Protein AF-A0A7R9QJL8-F1 (afdb_monomer)

Sequence (255 aa):
MELFARIECLQTAKQHCNDFLNLNLNDYRNGCLIMERDSVMRQIRALNIQIDITIRFNQKRIKGFLPNDVISDTAKAHNTPPTILDHNKARVTELTALTIISYGSQIAEGFSISQMMIKDHNLDAAQVYRLAGRSLARLPGINVLESVSQLIECIRVSKTGDTTVCDDVIGACVRNSYDSLLMDNLIKMLSNDVNKIDAYIRNDKLKSAYLLASKENRVTDVLRVLEAAKRLNNKQMTKICELWLKKKKQLPTDN

pLDDT: mean 83.89, std 14.77, range [35.38, 96.88]

Foldseek 3Di:
DVLVVVLVVLVVLLVVLVVLVVDPCVVDDPDDDDDDNVVSVLSNVQSVLQNLLSVQCVVVVVPPLDDPVLDDPVCVPPPDQQGLPDPDLSSLLSSLLCLQPRRDPASLVSLVSSVVSCVSVVHDPLSSLLSNLLRLQVDPPDPSLVRLVRSLVSLCPDPNNDLVSNLSSLLSSLVNHPDPVVNVSSLVPRDDLVSSLVSCLVVVVLVSSCVSCVVVVPLVSLVVSLVSCVVVVVPVSVVVSVVSNVVVVVDPPDD

Organism: NCBI:txid1979941

InterPro domains:
  IPR028730 Zinc finger FYVE domain-containing protein 26 [PTHR46591] (2-250)
  IPR057946 ZFYVE26-like, TPR repeats [PF25569] (124-246)

Nearest PDB structures (foldseek):
  8dit-assembly1_B  TM=5.846E-01  e=5.549E-01  Thermochaetoides thermophila
  7tdz-assembly1_I  TM=1.979E-01  e=3.585E-01  Xenopus laevis
  7tdz-assembly1_i  TM=1.979E-01  e=4.087E-01  Xenopus laevis
  6rdk-assembly1_2  TM=2.403E-01  e=4.323E+00  Polytomella sp. Pringsheim 198.80

Solvent-accessible surface area (backbone atoms only — not comparable to full-atom values): 14346 Å² total; per-residue (Å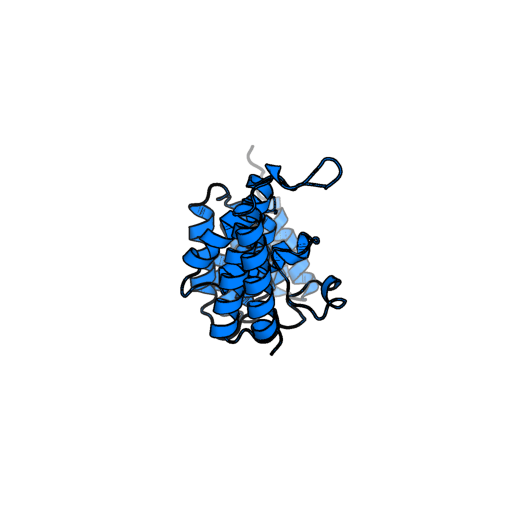²): 112,71,68,60,59,47,45,56,52,46,52,50,54,42,47,55,48,52,53,58,70,70,52,68,68,86,79,60,66,94,84,70,91,76,78,56,69,69,58,48,52,52,51,44,50,53,42,53,52,46,45,51,52,51,51,35,36,55,75,70,59,63,72,61,92,55,64,84,79,78,50,60,85,81,47,82,80,50,100,63,79,65,38,85,85,46,89,48,64,68,43,30,39,52,42,37,18,46,32,24,70,53,50,39,100,47,44,66,59,8,40,56,56,27,54,50,50,31,62,78,66,70,50,62,59,61,61,24,46,26,50,28,26,34,47,49,40,67,47,83,97,59,65,45,70,60,52,50,51,50,45,44,52,53,38,56,76,36,100,77,41,45,70,65,51,44,34,46,16,44,52,31,20,42,78,45,42,85,53,69,67,61,32,54,56,43,47,67,68,40,80,52,66,66,60,34,34,55,52,24,50,76,67,71,37,47,68,63,22,40,54,52,23,60,72,72,65,36,64,72,53,35,50,54,44,29,54,54,20,56,74,70,67,35,62,67,55,30,53,53,40,52,52,53,52,53,55,55,74,71,46,81,83,80,130

Mean predicted aligned error: 8.68 Å

Secondary structure (DSSP, 8-state):
-HHHHHHHHHHHHHHHHHHHHHS-GGGS-TT--PPPHHHHHHHHHHHHHHHHHHHHHHHTT--SSS-TTTS-GGGTT--S---TT-S-HHHHHHHHHHHHHHSSSSHHHHHHHHHHHHHHHT--HHHHHHHHHHHHTT-TTS-HHHHHHHHHHHHHHSTT--HHHHHHHHHHHHHT---HHHHHHHHHH-S-HHHHHHHHHHTT-HHHHHHHHHHTT-HHHHHHHHHHHHHTT-HHHHHHHHHHHHHHHHS----

Structure (mmCIF, N/CA/C/O backbone):
data_AF-A0A7R9QJL8-F1
#
_entry.id   AF-A0A7R9QJL8-F1
#
loop_
_atom_site.group_PDB
_atom_site.id
_atom_site.type_symbol
_atom_site.label_atom_id
_atom_site.label_alt_id
_atom_site.label_comp_id
_atom_site.label_asym_id
_atom_site.label_entity_id
_atom_site.label_seq_id
_atom_site.pdbx_PDB_ins_code
_atom_site.Cartn_x
_atom_site.Cartn_y
_atom_site.Cartn_z
_atom_site.occupancy
_atom_site.B_iso_or_equiv
_atom_site.auth_seq_id
_atom_site.auth_comp_id
_atom_site.auth_asym_id
_atom_site.auth_atom_id
_atom_site.pdbx_PDB_model_num
ATOM 1 N N . MET A 1 1 ? 25.200 -9.078 -8.019 1.00 46.59 1 MET A N 1
ATOM 2 C CA . MET A 1 1 ? 25.775 -9.647 -9.256 1.00 46.59 1 MET A CA 1
ATOM 3 C C . MET A 1 1 ? 24.732 -9.665 -10.369 1.00 46.59 1 MET A C 1
ATOM 5 O O . MET A 1 1 ? 24.983 -9.085 -11.412 1.00 46.59 1 MET A O 1
ATOM 9 N N . GLU A 1 2 ? 23.530 -10.191 -10.110 1.00 60.97 2 GLU A N 1
ATOM 10 C CA . GLU A 1 2 ? 22.441 -10.318 -11.097 1.00 60.97 2 GLU A CA 1
ATOM 11 C C . GLU A 1 2 ? 21.961 -8.991 -11.731 1.00 60.97 2 GLU A C 1
ATOM 13 O O . GLU A 1 2 ? 21.785 -8.921 -12.942 1.00 60.97 2 GLU A O 1
ATOM 18 N N . LEU A 1 3 ? 21.832 -7.900 -10.957 1.00 60.41 3 LEU A N 1
ATOM 19 C CA . LEU A 1 3 ? 21.409 -6.593 -11.498 1.00 60.41 3 LEU A CA 1
ATOM 20 C C . LEU A 1 3 ? 22.455 -5.934 -12.413 1.00 60.41 3 LEU A C 1
ATOM 22 O O . LEU A 1 3 ? 22.077 -5.238 -13.347 1.00 60.41 3 LEU A O 1
ATOM 26 N N . PHE A 1 4 ? 23.753 -6.156 -12.175 1.00 60.09 4 PHE A N 1
ATOM 27 C CA . PHE A 1 4 ? 24.819 -5.600 -13.019 1.00 60.09 4 PHE A CA 1
ATOM 28 C C . PHE A 1 4 ? 24.893 -6.313 -14.371 1.00 60.09 4 PHE A C 1
ATOM 30 O O . PHE A 1 4 ? 24.877 -5.643 -15.398 1.00 60.09 4 PHE A O 1
ATOM 37 N N . ALA A 1 5 ? 24.866 -7.651 -14.374 1.00 68.00 5 ALA A N 1
ATOM 38 C CA . ALA A 1 5 ? 24.775 -8.434 -15.610 1.00 68.00 5 ALA A CA 1
ATOM 39 C C . ALA A 1 5 ? 23.516 -8.063 -16.416 1.00 68.00 5 ALA A C 1
ATOM 41 O O . ALA A 1 5 ? 23.548 -7.946 -17.638 1.00 68.00 5 ALA A O 1
ATOM 42 N N . ARG A 1 6 ? 22.409 -7.773 -15.720 1.00 75.25 6 ARG A N 1
ATOM 43 C CA . ARG A 1 6 ? 21.175 -7.296 -16.347 1.00 75.25 6 ARG A CA 1
ATOM 44 C C . ARG A 1 6 ? 21.335 -5.948 -17.059 1.00 75.25 6 ARG A C 1
ATOM 46 O O . ARG A 1 6 ? 20.737 -5.772 -18.116 1.00 75.25 6 ARG A O 1
ATOM 53 N N . ILE A 1 7 ? 22.103 -5.005 -16.507 1.00 79.62 7 ILE A N 1
ATOM 54 C CA . ILE A 1 7 ? 22.322 -3.688 -17.135 1.00 79.62 7 ILE A CA 1
ATOM 55 C C . ILE A 1 7 ? 23.021 -3.850 -18.490 1.00 79.62 7 ILE A C 1
ATOM 57 O O . ILE A 1 7 ? 22.575 -3.253 -19.466 1.00 79.62 7 ILE A O 1
ATOM 61 N N . GLU A 1 8 ? 24.052 -4.691 -18.568 1.00 82.12 8 GLU A N 1
ATOM 62 C CA . GLU A 1 8 ? 24.800 -4.943 -19.807 1.00 82.12 8 GLU A CA 1
ATOM 63 C C . GLU A 1 8 ? 23.914 -5.574 -20.895 1.00 82.12 8 GLU A C 1
ATOM 65 O O . GLU A 1 8 ? 23.895 -5.112 -22.040 1.00 82.12 8 GLU A O 1
ATOM 70 N N . CYS A 1 9 ? 23.085 -6.559 -20.529 1.00 84.25 9 CYS A N 1
ATOM 71 C CA . CYS A 1 9 ? 22.111 -7.142 -21.453 1.00 84.25 9 CYS A CA 1
ATOM 72 C C . CYS A 1 9 ? 21.096 -6.103 -21.959 1.00 84.25 9 CYS A C 1
ATOM 74 O O . CYS A 1 9 ? 20.776 -6.081 -23.147 1.00 84.25 9 CYS A O 1
ATOM 76 N N . LEU A 1 10 ? 20.596 -5.221 -21.084 1.00 85.56 10 LEU A N 1
ATOM 77 C CA . LEU A 1 10 ? 19.644 -4.173 -21.468 1.00 85.56 10 LEU A CA 1
ATOM 78 C C . LEU A 1 10 ? 20.280 -3.122 -22.391 1.00 85.56 10 LEU A C 1
ATOM 80 O O . LEU A 1 10 ? 19.629 -2.654 -23.325 1.00 85.56 10 LEU A O 1
ATOM 84 N N . GLN A 1 11 ? 21.544 -2.763 -22.154 1.00 87.00 11 GLN A N 1
ATOM 85 C CA . GLN A 1 11 ? 22.302 -1.855 -23.018 1.00 87.00 11 GLN A CA 1
ATOM 86 C C . GLN A 1 11 ? 22.541 -2.467 -24.401 1.00 87.00 11 GLN A C 1
ATOM 88 O O . GLN A 1 11 ? 22.324 -1.798 -25.410 1.00 87.00 11 GLN A O 1
ATOM 93 N N . THR A 1 12 ? 22.893 -3.751 -24.449 1.00 87.56 12 THR A N 1
ATOM 94 C CA . THR A 1 12 ? 23.070 -4.501 -25.701 1.00 87.56 12 THR A CA 1
ATOM 95 C C . THR A 1 12 ? 21.758 -4.581 -26.487 1.00 87.56 12 THR A C 1
ATOM 97 O O . THR A 1 12 ? 21.713 -4.242 -27.667 1.00 87.56 12 THR A O 1
ATOM 100 N N . ALA A 1 13 ? 20.649 -4.920 -25.820 1.00 87.19 13 ALA A N 1
ATOM 101 C CA . ALA A 1 13 ? 19.322 -4.942 -26.439 1.00 87.19 13 ALA A CA 1
ATOM 102 C C . ALA A 1 13 ? 18.910 -3.565 -26.989 1.00 87.19 13 ALA A C 1
ATOM 104 O O . ALA A 1 13 ? 18.358 -3.468 -28.087 1.00 87.19 13 ALA A O 1
ATOM 105 N N . LYS A 1 14 ? 19.217 -2.485 -26.257 1.00 88.88 14 LYS A N 1
ATOM 106 C CA . LYS A 1 14 ? 18.988 -1.110 -26.719 1.00 88.88 14 LYS A CA 1
ATOM 107 C C . LYS A 1 14 ? 19.809 -0.802 -27.970 1.00 88.88 14 LYS A C 1
ATOM 109 O O . LYS A 1 14 ? 19.274 -0.188 -28.891 1.00 88.88 14 LYS A O 1
ATOM 114 N N . GLN A 1 15 ? 21.072 -1.226 -28.012 1.00 88.50 15 GLN A N 1
ATOM 115 C CA . GLN A 1 15 ? 21.926 -1.026 -29.180 1.00 88.50 15 GLN A CA 1
ATOM 116 C C . GLN A 1 15 ? 21.341 -1.720 -30.412 1.00 88.50 15 GLN A C 1
ATOM 118 O O . GLN A 1 15 ? 21.149 -1.058 -31.424 1.00 88.50 15 GLN A O 1
ATOM 123 N N . HIS A 1 16 ? 20.915 -2.980 -30.295 1.00 88.06 16 HIS A N 1
ATOM 124 C CA . HIS A 1 16 ? 20.264 -3.693 -31.399 1.00 88.06 16 HIS A CA 1
ATOM 125 C C . HIS A 1 16 ? 18.998 -2.996 -31.916 1.00 88.06 16 HIS A C 1
ATOM 127 O O . HIS A 1 16 ? 18.755 -2.968 -33.122 1.00 88.06 16 HIS A O 1
ATOM 133 N N . CYS A 1 17 ? 18.198 -2.396 -31.029 1.00 86.38 17 CYS A N 1
ATOM 134 C CA . CYS A 1 17 ? 17.030 -1.618 -31.444 1.00 86.38 17 CYS A CA 1
ATOM 135 C C . CYS A 1 17 ? 17.426 -0.345 -32.212 1.00 86.38 17 CYS A C 1
ATOM 137 O O . CYS A 1 17 ? 16.786 -0.002 -33.204 1.00 86.38 17 CYS A O 1
ATOM 139 N N . ASN A 1 18 ? 18.479 0.353 -31.773 1.00 87.00 18 ASN A N 1
ATOM 140 C CA . ASN A 1 18 ? 19.004 1.521 -32.485 1.00 87.00 18 ASN A CA 1
ATOM 141 C C . ASN A 1 18 ? 19.590 1.132 -33.846 1.00 87.00 18 ASN A C 1
ATOM 143 O O . ASN A 1 18 ? 19.325 1.809 -34.836 1.00 87.00 18 ASN A O 1
ATOM 147 N N . ASP A 1 19 ? 20.337 0.030 -33.904 1.00 87.25 19 ASP A N 1
ATOM 148 C CA . ASP A 1 19 ? 20.898 -0.494 -35.147 1.00 87.25 19 ASP A CA 1
ATOM 149 C C . ASP A 1 19 ? 19.772 -0.802 -36.137 1.00 87.25 19 ASP A C 1
ATOM 151 O O . ASP A 1 19 ? 19.825 -0.341 -37.274 1.00 87.25 19 ASP A O 1
ATOM 155 N N . PHE A 1 20 ? 18.696 -1.462 -35.684 1.00 85.00 20 PHE A N 1
ATOM 156 C CA . PHE A 1 20 ? 17.504 -1.715 -36.500 1.00 85.00 20 PHE A CA 1
ATOM 157 C C . PHE A 1 20 ? 16.885 -0.428 -37.062 1.00 85.00 20 PHE A C 1
ATOM 159 O O . PHE A 1 20 ? 16.509 -0.379 -38.232 1.00 85.00 20 PHE A O 1
ATOM 166 N N . LEU A 1 21 ? 16.789 0.636 -36.259 1.00 84.19 21 LEU A N 1
ATOM 167 C CA . LEU A 1 21 ? 16.257 1.920 -36.724 1.00 84.19 21 LEU A CA 1
ATOM 168 C C . LEU A 1 21 ? 17.157 2.611 -37.749 1.00 84.19 21 LEU A C 1
ATOM 170 O O . LEU A 1 21 ? 16.641 3.394 -38.546 1.00 84.19 21 LEU A O 1
ATOM 174 N N . ASN A 1 22 ? 18.453 2.307 -37.757 1.00 83.38 22 ASN A N 1
ATOM 175 C CA . ASN A 1 22 ? 19.414 2.833 -38.722 1.00 83.38 22 ASN A CA 1
ATOM 176 C C . ASN A 1 22 ? 19.510 1.982 -39.999 1.00 83.38 22 ASN A C 1
ATOM 178 O O . ASN A 1 22 ? 20.130 2.417 -40.969 1.00 83.38 22 ASN A O 1
ATOM 182 N N . LEU A 1 23 ? 18.882 0.799 -40.038 1.00 82.12 23 LEU A N 1
ATOM 183 C CA . LEU A 1 23 ? 18.849 -0.036 -41.236 1.00 82.12 23 LEU A CA 1
ATOM 184 C C . LEU A 1 23 ? 18.015 0.609 -42.351 1.00 82.12 23 LEU A C 1
ATOM 186 O O . LEU A 1 23 ? 16.909 1.134 -42.145 1.00 82.12 23 LEU A O 1
ATOM 190 N N . ASN A 1 24 ? 18.532 0.492 -43.572 1.00 69.69 24 ASN A N 1
ATOM 191 C CA . ASN A 1 24 ? 17.780 0.761 -44.783 1.00 69.69 24 ASN A CA 1
ATOM 192 C C . ASN A 1 24 ? 16.896 -0.456 -45.094 1.00 69.69 24 ASN A C 1
ATOM 194 O O . ASN A 1 24 ? 17.343 -1.459 -45.643 1.00 69.69 24 ASN A O 1
ATOM 198 N N . LEU A 1 25 ? 15.620 -0.372 -44.717 1.00 68.38 25 LEU A N 1
ATOM 199 C CA . LEU A 1 25 ? 14.656 -1.471 -44.871 1.00 68.38 25 LEU A CA 1
ATOM 200 C C . LEU A 1 25 ? 14.431 -1.882 -46.338 1.00 68.38 25 LEU A C 1
ATOM 202 O O . LEU A 1 25 ? 13.948 -2.982 -46.583 1.00 68.38 25 LEU A O 1
ATOM 206 N N . ASN A 1 26 ? 14.821 -1.037 -47.301 1.00 66.00 26 ASN A N 1
ATOM 207 C CA . ASN A 1 26 ? 14.752 -1.337 -48.733 1.00 66.00 26 ASN A CA 1
ATOM 208 C C . ASN A 1 26 ? 15.724 -2.450 -49.167 1.00 66.00 26 ASN A C 1
ATOM 210 O O . ASN A 1 26 ? 15.507 -3.073 -50.204 1.00 66.00 26 ASN A O 1
ATOM 214 N N . ASP A 1 27 ? 16.765 -2.723 -48.373 1.00 65.50 27 ASP A N 1
ATOM 215 C CA . ASP A 1 27 ? 17.765 -3.756 -48.670 1.00 65.50 27 ASP A CA 1
ATOM 216 C C . ASP A 1 27 ? 17.282 -5.171 -48.281 1.00 65.50 27 ASP A C 1
ATOM 218 O O . ASP A 1 27 ? 17.870 -6.179 -48.682 1.00 65.50 27 ASP A O 1
ATOM 222 N N . TYR A 1 28 ? 16.171 -5.271 -47.541 1.00 64.69 28 TYR A N 1
ATOM 223 C CA . TYR A 1 28 ? 15.590 -6.531 -47.083 1.00 64.69 28 TYR A CA 1
ATOM 224 C C . TYR A 1 28 ? 14.436 -6.952 -48.003 1.00 64.69 28 TYR A C 1
ATOM 226 O O . TYR A 1 28 ? 13.338 -6.401 -47.968 1.00 64.69 28 TYR A O 1
ATOM 234 N N . ARG A 1 29 ? 14.704 -7.943 -48.864 1.00 55.97 29 ARG A N 1
ATOM 235 C CA . ARG A 1 29 ? 13.743 -8.497 -49.835 1.00 55.97 29 ARG A CA 1
ATOM 236 C C . ARG A 1 29 ? 12.527 -9.158 -49.164 1.00 55.97 29 ARG A C 1
ATOM 238 O O . ARG A 1 29 ? 12.613 -9.681 -48.056 1.00 55.97 29 ARG A O 1
ATOM 245 N N . ASN A 1 30 ? 11.417 -9.171 -49.910 1.00 56.75 30 ASN A N 1
ATOM 246 C CA . ASN A 1 30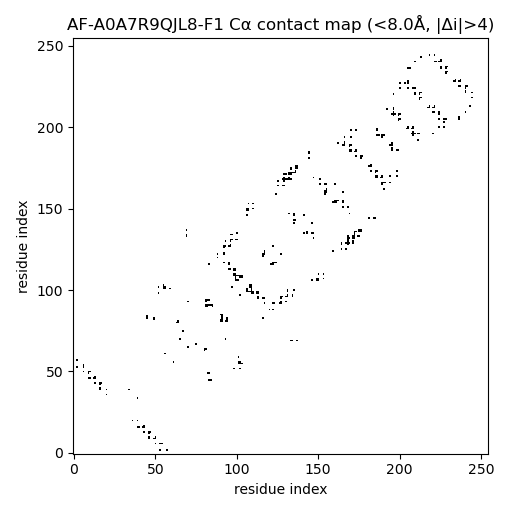 ? 10.127 -9.796 -49.592 1.00 56.75 30 ASN A CA 1
ATOM 247 C C . ASN A 1 30 ? 10.262 -11.129 -48.829 1.00 56.75 30 ASN A C 1
ATOM 249 O O . ASN A 1 30 ? 10.810 -12.091 -49.364 1.00 56.75 30 ASN A O 1
ATOM 253 N N . GLY A 1 31 ? 9.717 -11.186 -47.608 1.00 60.94 31 GLY A N 1
ATOM 254 C CA . GLY A 1 31 ? 9.631 -12.409 -46.796 1.00 60.94 31 GLY A CA 1
ATOM 255 C C . GLY A 1 31 ? 10.034 -12.251 -45.325 1.00 60.94 31 GLY A C 1
ATOM 256 O O . GLY A 1 31 ? 9.697 -13.111 -44.515 1.00 60.94 31 GLY A O 1
ATOM 257 N N . CYS A 1 32 ? 10.710 -11.162 -44.950 1.00 67.19 32 CYS A N 1
ATOM 258 C CA . CYS A 1 32 ? 11.067 -10.893 -43.554 1.00 67.19 32 CYS A CA 1
ATOM 259 C C . CYS A 1 32 ? 9.901 -10.263 -42.775 1.00 67.19 32 CYS A C 1
ATOM 261 O O . CYS A 1 32 ? 9.261 -9.325 -43.251 1.00 67.19 32 CYS A O 1
ATOM 263 N N . LEU A 1 33 ? 9.665 -10.729 -41.544 1.00 69.38 33 LEU A N 1
ATOM 264 C CA . LEU A 1 33 ? 8.797 -10.035 -40.591 1.00 69.38 33 LEU A CA 1
ATOM 265 C C . LEU A 1 33 ? 9.511 -8.761 -40.122 1.00 69.38 33 LEU A C 1
ATOM 267 O O . LEU A 1 33 ? 10.502 -8.831 -39.397 1.00 69.38 33 LEU A O 1
ATOM 271 N N . ILE A 1 34 ? 9.026 -7.600 -40.560 1.00 74.75 34 ILE A N 1
ATOM 272 C CA . ILE A 1 34 ? 9.572 -6.293 -40.184 1.00 74.75 34 ILE A CA 1
ATOM 273 C C . ILE A 1 34 ? 8.712 -5.715 -39.065 1.00 74.75 34 ILE A C 1
ATOM 275 O O . ILE A 1 34 ? 7.489 -5.630 -39.179 1.00 74.75 34 ILE A O 1
ATOM 279 N N . MET A 1 35 ? 9.358 -5.299 -37.980 1.00 77.81 35 MET A N 1
ATOM 280 C CA . MET A 1 35 ? 8.689 -4.570 -36.915 1.00 77.81 35 MET A CA 1
ATOM 281 C C . MET A 1 35 ? 8.534 -3.097 -37.301 1.00 77.81 35 MET A C 1
ATOM 283 O O . MET A 1 35 ? 9.463 -2.472 -37.809 1.00 77.81 35 MET A O 1
ATOM 287 N N . GLU A 1 36 ? 7.360 -2.530 -37.031 1.00 84.81 36 GLU A N 1
ATOM 288 C CA . GLU A 1 36 ? 7.107 -1.103 -37.217 1.00 84.81 36 GLU A CA 1
ATOM 289 C C . GLU A 1 36 ? 8.107 -0.267 -36.401 1.00 84.81 36 GLU A C 1
ATOM 291 O O . GLU A 1 36 ? 8.348 -0.552 -35.223 1.00 84.81 36 GLU A O 1
ATOM 296 N N . ARG A 1 37 ? 8.661 0.794 -37.005 1.00 83.25 37 ARG A N 1
ATOM 297 C CA . ARG A 1 37 ? 9.618 1.694 -36.336 1.00 83.25 37 ARG A CA 1
ATOM 298 C C . ARG A 1 37 ? 9.077 2.239 -35.010 1.00 83.25 37 ARG A C 1
ATOM 300 O O . ARG A 1 37 ? 9.810 2.259 -34.024 1.00 83.25 37 ARG A O 1
ATOM 307 N N . ASP A 1 38 ? 7.792 2.578 -34.942 1.00 84.12 38 ASP A N 1
ATOM 308 C CA . ASP A 1 38 ? 7.148 3.050 -33.711 1.00 84.12 38 ASP A CA 1
ATOM 309 C C . ASP A 1 38 ? 7.126 1.986 -32.608 1.00 84.12 38 ASP A C 1
ATOM 311 O O . ASP A 1 38 ? 7.292 2.294 -31.425 1.00 84.12 38 ASP A O 1
ATOM 315 N N . SER A 1 39 ? 6.977 0.713 -32.977 1.00 84.88 39 SER A N 1
ATOM 316 C CA . SER A 1 39 ? 7.065 -0.402 -32.033 1.00 84.88 39 SER A CA 1
ATOM 317 C C . SER A 1 39 ? 8.480 -0.553 -31.469 1.00 84.88 39 SER A C 1
ATOM 319 O O . SER A 1 39 ? 8.646 -0.739 -30.263 1.00 84.88 39 SER A O 1
ATOM 321 N N . VAL A 1 40 ? 9.506 -0.373 -32.305 1.00 85.69 40 VAL A N 1
ATOM 322 C CA . VAL A 1 40 ? 10.915 -0.373 -31.871 1.00 85.69 40 VAL A CA 1
ATOM 323 C C . VAL A 1 40 ? 11.193 0.802 -30.933 1.00 85.69 40 VAL A C 1
ATOM 325 O O . VAL A 1 40 ? 11.801 0.627 -29.880 1.00 85.69 40 VAL A O 1
ATOM 328 N N . MET A 1 41 ? 10.686 1.995 -31.254 1.00 86.19 41 MET A N 1
ATOM 329 C CA . MET A 1 41 ? 10.826 3.180 -30.401 1.00 86.19 41 MET A CA 1
ATOM 330 C C . MET A 1 41 ? 10.168 2.982 -29.027 1.00 86.19 41 MET A C 1
ATOM 332 O O . MET A 1 41 ? 10.743 3.364 -28.003 1.00 86.19 41 MET A O 1
ATOM 336 N N . ARG A 1 42 ? 9.001 2.323 -28.971 1.00 85.38 42 ARG A N 1
ATOM 337 C CA . ARG A 1 42 ? 8.365 1.924 -27.702 1.00 85.38 42 ARG A CA 1
ATOM 338 C C . ARG A 1 42 ? 9.243 0.958 -26.899 1.00 85.38 42 ARG A C 1
ATOM 340 O O . ARG A 1 42 ? 9.383 1.143 -25.690 1.00 85.38 42 ARG A O 1
ATOM 347 N N . GLN A 1 43 ? 9.878 -0.020 -27.550 1.00 85.19 43 GLN A N 1
ATOM 348 C CA . GLN A 1 43 ? 10.808 -0.943 -26.884 1.00 85.19 43 GLN A CA 1
ATOM 349 C C . GLN A 1 43 ? 12.047 -0.223 -26.340 1.00 85.19 43 GLN A C 1
ATOM 351 O O . GLN A 1 43 ? 12.416 -0.442 -25.187 1.00 85.19 43 GLN A O 1
ATOM 356 N N . ILE A 1 44 ? 12.641 0.698 -27.105 1.00 86.75 44 ILE A N 1
ATOM 357 C CA . ILE A 1 44 ? 13.771 1.522 -26.642 1.00 86.75 44 ILE A CA 1
ATOM 358 C C . ILE A 1 44 ? 13.383 2.332 -25.401 1.00 86.75 44 ILE A C 1
ATOM 360 O O . ILE A 1 44 ? 14.155 2.408 -24.443 1.00 86.75 44 ILE A O 1
ATOM 364 N N . ARG A 1 45 ? 12.178 2.915 -25.379 1.00 87.50 45 ARG A N 1
ATOM 365 C CA . ARG A 1 45 ? 11.670 3.646 -24.209 1.00 87.50 45 ARG A CA 1
ATOM 366 C C . ARG A 1 45 ? 11.550 2.737 -22.984 1.00 87.50 45 ARG A C 1
ATOM 368 O O . ARG A 1 45 ? 12.046 3.108 -21.921 1.00 87.50 45 ARG A O 1
ATOM 375 N N . ALA A 1 46 ? 10.960 1.552 -23.134 1.00 86.69 46 ALA A N 1
ATOM 376 C CA . ALA A 1 46 ? 10.847 0.575 -22.050 1.00 86.69 46 ALA A CA 1
ATOM 377 C C . ALA A 1 46 ? 12.226 0.127 -21.532 1.00 86.69 46 ALA A C 1
ATOM 379 O O . ALA A 1 46 ? 12.440 0.065 -20.321 1.00 86.69 46 ALA A O 1
ATOM 380 N N . LEU A 1 47 ? 13.188 -0.106 -22.433 1.00 88.75 47 LEU A N 1
ATOM 381 C CA . LEU A 1 47 ? 14.568 -0.445 -22.079 1.00 88.75 47 LEU A CA 1
ATOM 382 C C . LEU A 1 47 ? 15.250 0.680 -21.295 1.00 88.75 47 LEU A C 1
ATOM 384 O O . LEU A 1 47 ? 15.865 0.409 -20.268 1.00 88.75 47 LEU A O 1
ATOM 388 N N . ASN A 1 48 ? 15.107 1.938 -21.722 1.00 89.00 48 ASN A N 1
ATOM 389 C CA . ASN A 1 48 ? 15.667 3.082 -20.996 1.00 89.00 48 ASN A CA 1
ATOM 390 C C . ASN A 1 48 ? 15.102 3.188 -19.572 1.00 89.00 48 ASN A C 1
ATOM 392 O O . ASN A 1 48 ? 15.871 3.358 -18.628 1.00 89.00 48 ASN A O 1
ATOM 396 N N . ILE A 1 49 ? 13.783 3.034 -19.411 1.00 88.25 49 ILE A N 1
ATOM 397 C CA . ILE A 1 49 ? 13.128 3.042 -18.093 1.00 88.25 49 ILE A CA 1
ATOM 398 C C . ILE A 1 49 ? 13.656 1.892 -17.229 1.00 88.25 49 ILE A C 1
ATOM 400 O O . ILE A 1 49 ? 14.016 2.101 -16.073 1.00 88.25 49 ILE A O 1
ATOM 404 N N . GLN A 1 50 ? 13.752 0.681 -17.785 1.00 88.44 50 GLN A N 1
ATOM 405 C CA . GLN A 1 50 ? 14.246 -0.480 -17.047 1.00 88.44 50 GLN A CA 1
ATOM 406 C C . GLN A 1 50 ? 15.705 -0.312 -16.615 1.00 88.44 50 GLN A C 1
ATOM 408 O O . GLN A 1 50 ? 16.042 -0.678 -15.488 1.00 88.44 50 GLN A O 1
ATOM 413 N N . ILE A 1 51 ? 16.568 0.224 -17.483 1.00 86.88 51 ILE A N 1
ATOM 414 C CA . ILE A 1 51 ? 17.974 0.506 -17.163 1.00 86.88 51 ILE A CA 1
ATOM 415 C C . ILE A 1 51 ? 18.046 1.477 -15.989 1.00 86.88 51 ILE A C 1
ATOM 417 O O . ILE A 1 51 ? 18.722 1.190 -15.002 1.00 86.88 51 ILE A O 1
ATOM 421 N N . ASP A 1 52 ? 17.316 2.587 -16.067 1.00 87.81 52 ASP A N 1
ATOM 422 C CA . ASP A 1 52 ? 17.336 3.620 -15.038 1.00 87.81 52 ASP A CA 1
ATOM 423 C C . ASP A 1 52 ? 16.812 3.097 -13.688 1.00 87.81 52 ASP A C 1
ATOM 425 O O . ASP A 1 52 ? 17.510 3.200 -12.679 1.00 87.81 52 ASP A O 1
ATOM 429 N N . ILE A 1 53 ? 15.669 2.396 -13.668 1.00 87.19 53 ILE A N 1
ATOM 430 C CA . ILE A 1 53 ? 15.157 1.729 -12.455 1.00 87.19 53 ILE A CA 1
ATOM 431 C C . ILE A 1 53 ? 16.206 0.770 -11.873 1.00 87.19 53 ILE A C 1
ATOM 433 O O . ILE A 1 53 ? 16.466 0.780 -10.668 1.00 87.19 53 ILE A O 1
ATOM 437 N N . THR A 1 54 ? 16.846 -0.039 -12.723 1.00 83.88 54 THR A N 1
ATOM 438 C CA . THR A 1 54 ? 17.848 -1.028 -12.296 1.00 83.88 54 THR A CA 1
ATOM 439 C C . THR A 1 54 ? 19.074 -0.351 -11.673 1.00 83.88 54 THR A C 1
ATOM 441 O O . THR A 1 54 ? 19.552 -0.795 -10.626 1.00 83.88 54 THR A O 1
ATOM 444 N N . ILE A 1 55 ? 19.556 0.751 -12.260 1.00 83.44 55 ILE A N 1
ATOM 445 C CA . ILE A 1 55 ? 20.669 1.549 -11.725 1.00 83.44 55 ILE A CA 1
ATOM 446 C C . ILE A 1 55 ? 20.300 2.128 -10.356 1.00 83.44 55 ILE A C 1
ATOM 448 O O . ILE A 1 55 ? 21.056 1.957 -9.396 1.00 83.44 55 ILE A O 1
ATOM 452 N N . ARG A 1 56 ? 19.132 2.770 -10.240 1.00 83.56 56 ARG A N 1
ATOM 453 C CA . ARG A 1 56 ? 18.672 3.405 -8.993 1.00 83.56 56 ARG A CA 1
ATOM 454 C C . ARG A 1 56 ? 18.489 2.393 -7.867 1.00 83.56 56 ARG A C 1
ATOM 456 O O . ARG A 1 56 ? 18.930 2.622 -6.740 1.00 83.56 56 ARG A O 1
ATOM 463 N N . PHE A 1 57 ? 17.902 1.238 -8.168 1.00 81.75 57 PHE A N 1
ATOM 464 C CA . PHE A 1 57 ? 17.692 0.186 -7.172 1.00 81.75 57 PHE A CA 1
ATOM 465 C C . PHE A 1 57 ? 19.018 -0.408 -6.691 1.00 81.75 57 PHE A C 1
ATOM 467 O O . PHE A 1 57 ? 19.187 -0.679 -5.499 1.00 81.75 57 PHE A O 1
ATOM 474 N N . ASN A 1 58 ? 19.988 -0.549 -7.598 1.00 76.94 58 ASN A N 1
ATOM 475 C CA . ASN A 1 58 ? 21.334 -0.983 -7.251 1.00 76.94 58 ASN A CA 1
ATOM 476 C C . ASN A 1 58 ? 22.065 0.046 -6.365 1.00 76.94 58 ASN A C 1
ATOM 478 O O . ASN A 1 58 ? 22.672 -0.343 -5.368 1.00 76.94 58 ASN A O 1
ATOM 482 N N . GLN A 1 59 ? 21.955 1.348 -6.664 1.00 78.81 59 GLN A N 1
ATOM 483 C CA . GLN A 1 59 ? 22.528 2.425 -5.838 1.00 78.81 59 GLN A CA 1
ATOM 484 C C . GLN A 1 59 ? 21.985 2.406 -4.405 1.00 78.81 59 GLN A C 1
ATOM 486 O O . GLN A 1 59 ? 22.750 2.517 -3.449 1.00 78.81 59 GLN A O 1
ATOM 491 N N . LYS A 1 60 ? 20.677 2.180 -4.241 1.00 73.44 60 LYS A N 1
ATOM 492 C CA . LYS A 1 60 ? 20.041 2.037 -2.922 1.00 73.44 60 LYS A CA 1
ATOM 493 C C . LYS A 1 60 ? 20.277 0.680 -2.252 1.00 73.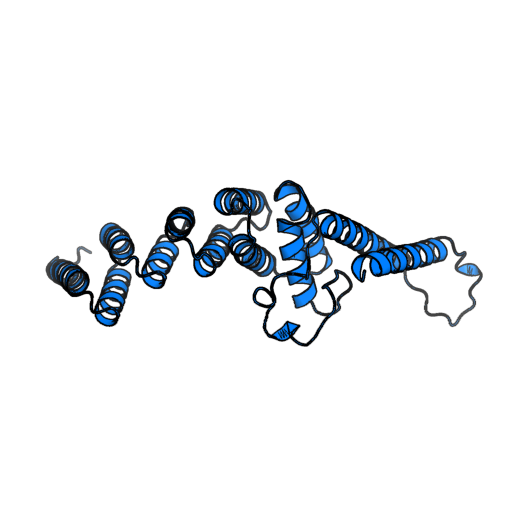44 60 LYS A C 1
ATOM 495 O O . LYS A 1 60 ? 19.748 0.435 -1.172 1.00 73.44 60 LYS A O 1
ATOM 500 N N . ARG A 1 61 ? 21.081 -0.198 -2.869 1.00 68.94 61 ARG A N 1
ATOM 501 C CA . ARG A 1 61 ? 21.405 -1.552 -2.389 1.00 68.94 61 ARG A CA 1
ATOM 502 C C . ARG A 1 61 ? 20.155 -2.329 -1.982 1.00 68.94 61 ARG A C 1
ATOM 504 O O . ARG A 1 61 ? 20.158 -3.012 -0.958 1.00 68.94 61 ARG A O 1
ATOM 511 N N . ILE A 1 62 ? 19.097 -2.229 -2.782 1.00 65.31 62 ILE A N 1
ATOM 512 C CA . ILE A 1 62 ? 17.864 -2.984 -2.563 1.00 65.31 62 ILE A CA 1
ATOM 513 C C . ILE A 1 62 ? 18.208 -4.465 -2.773 1.00 65.31 62 ILE A C 1
ATOM 515 O O . ILE A 1 62 ? 18.392 -4.927 -3.899 1.00 65.31 62 ILE A O 1
ATOM 519 N N . LYS A 1 63 ? 18.441 -5.181 -1.664 1.00 51.47 63 LYS A N 1
ATOM 520 C CA . LYS A 1 63 ? 18.849 -6.591 -1.643 1.00 51.47 63 LYS A CA 1
ATOM 521 C C . LYS A 1 63 ? 17.608 -7.467 -1.659 1.00 51.47 63 LYS A C 1
ATOM 523 O O . LYS A 1 63 ? 16.850 -7.452 -0.694 1.00 51.47 63 LYS A O 1
ATOM 528 N N . GLY A 1 64 ? 17.442 -8.241 -2.730 1.00 50.66 64 GLY A N 1
ATOM 529 C CA . GLY A 1 64 ? 16.179 -8.921 -2.999 1.00 50.66 64 GLY A CA 1
ATOM 530 C C . GLY A 1 64 ? 15.117 -7.886 -3.356 1.00 50.66 64 GLY A C 1
ATOM 531 O O . GLY A 1 64 ? 15.061 -6.799 -2.782 1.00 50.66 64 GLY A O 1
ATOM 532 N N . PHE A 1 65 ? 14.289 -8.174 -4.351 1.00 49.50 65 PHE A N 1
ATOM 533 C CA . PHE A 1 65 ? 13.116 -7.343 -4.585 1.00 49.50 65 PHE A CA 1
ATOM 534 C C . PHE A 1 65 ? 12.123 -7.639 -3.458 1.00 49.50 65 PHE A C 1
ATOM 536 O O . PHE A 1 65 ? 11.215 -8.441 -3.620 1.00 49.50 65 PHE A O 1
ATOM 543 N N . LEU A 1 66 ? 12.361 -6.976 -2.321 1.00 46.66 66 LEU A N 1
ATOM 544 C CA . LEU A 1 66 ? 11.636 -7.037 -1.055 1.00 46.66 66 LEU A CA 1
ATOM 545 C C . LEU A 1 66 ? 11.887 -8.308 -0.221 1.00 46.66 66 LEU A C 1
ATOM 547 O O . LEU A 1 66 ? 12.227 -9.358 -0.765 1.00 46.66 66 LEU A O 1
ATOM 551 N N . PRO A 1 67 ? 11.714 -8.233 1.117 1.00 40.34 67 PRO A N 1
ATOM 552 C CA . PRO A 1 67 ? 11.550 -9.424 1.941 1.00 40.34 67 PRO A CA 1
ATOM 553 C C . PRO A 1 67 ? 10.477 -10.318 1.316 1.00 40.34 67 PRO A C 1
ATOM 555 O O . PRO A 1 67 ? 9.443 -9.803 0.878 1.00 40.34 67 PRO A O 1
ATOM 558 N N . ASN A 1 68 ? 10.713 -11.632 1.318 1.00 42.12 68 ASN A N 1
ATOM 559 C CA . ASN A 1 68 ? 9.855 -12.682 0.746 1.00 42.12 68 ASN A CA 1
ATOM 560 C C . ASN A 1 68 ? 8.356 -12.578 1.114 1.00 42.12 68 ASN A C 1
ATOM 562 O O . ASN A 1 68 ? 7.529 -13.219 0.477 1.00 42.12 68 ASN A O 1
ATOM 566 N N . ASP A 1 69 ? 7.995 -11.750 2.096 1.00 43.84 69 ASP A N 1
ATOM 567 C CA . ASP A 1 69 ? 6.633 -11.559 2.586 1.00 43.84 69 ASP A CA 1
ATOM 568 C C . ASP A 1 69 ? 5.855 -10.426 1.893 1.00 43.84 69 ASP A C 1
ATOM 570 O O . ASP A 1 69 ? 4.630 -10.343 2.044 1.00 43.84 69 ASP A O 1
ATOM 574 N N . VAL A 1 70 ? 6.520 -9.482 1.208 1.00 46.97 70 VAL A N 1
ATOM 575 C CA . VAL A 1 70 ? 5.843 -8.380 0.475 1.00 46.97 70 VAL A CA 1
ATOM 576 C C . VAL A 1 70 ? 5.328 -8.855 -0.878 1.00 46.97 70 VAL A C 1
ATOM 578 O O . VAL A 1 70 ? 4.323 -8.341 -1.376 1.00 46.97 70 VAL A O 1
ATOM 581 N N . ILE A 1 71 ? 5.979 -9.877 -1.421 1.00 45.50 71 ILE A N 1
ATOM 582 C CA . ILE A 1 71 ? 5.623 -10.499 -2.681 1.00 45.50 71 ILE A CA 1
ATOM 583 C C . ILE A 1 71 ? 4.421 -11.418 -2.445 1.00 45.50 71 ILE A C 1
ATOM 585 O O . ILE A 1 71 ? 4.337 -12.110 -1.431 1.00 45.50 71 ILE A O 1
ATOM 589 N N . SER A 1 72 ? 3.429 -11.355 -3.331 1.00 43.62 72 SER A N 1
ATOM 590 C CA . SER A 1 72 ? 2.303 -12.294 -3.316 1.00 43.62 72 SER A CA 1
ATOM 591 C C . SER A 1 72 ? 2.835 -13.736 -3.320 1.00 43.62 72 SER A C 1
ATOM 593 O O . SER A 1 72 ? 3.872 -14.001 -3.930 1.00 43.62 72 SER A O 1
ATOM 595 N N . ASP A 1 73 ? 2.123 -14.683 -2.694 1.00 42.38 73 ASP A N 1
ATOM 596 C CA . ASP A 1 73 ? 2.473 -16.118 -2.672 1.00 42.38 73 ASP A CA 1
ATOM 597 C C . ASP A 1 73 ? 2.767 -16.697 -4.074 1.00 42.38 73 ASP A C 1
ATOM 599 O O . ASP A 1 73 ? 3.455 -17.707 -4.211 1.00 42.38 73 ASP A O 1
ATOM 603 N N . THR A 1 74 ? 2.311 -16.014 -5.127 1.00 41.53 74 THR A N 1
ATOM 604 C CA . THR A 1 74 ? 2.568 -16.301 -6.543 1.00 41.53 74 THR A CA 1
ATOM 605 C C . THR A 1 74 ? 4.016 -16.081 -7.006 1.00 41.53 74 THR A C 1
ATOM 607 O O . THR A 1 74 ? 4.385 -16.580 -8.065 1.00 41.53 74 THR A O 1
ATOM 610 N N . ALA A 1 75 ? 4.855 -15.360 -6.256 1.00 42.72 75 ALA A N 1
ATOM 611 C CA . ALA A 1 75 ? 6.259 -15.123 -6.610 1.00 42.72 75 ALA A CA 1
ATOM 612 C C . ALA A 1 75 ? 7.252 -16.077 -5.938 1.00 42.72 75 ALA A C 1
ATOM 614 O O . ALA A 1 75 ? 8.425 -16.086 -6.306 1.00 42.72 75 ALA A O 1
ATOM 615 N N . LYS A 1 76 ? 6.783 -16.957 -5.040 1.00 44.66 76 LYS A N 1
ATOM 616 C CA . LYS A 1 76 ? 7.588 -18.081 -4.522 1.00 44.66 76 LYS A CA 1
ATOM 617 C C . LYS A 1 76 ? 8.134 -18.982 -5.645 1.00 44.66 76 LYS A C 1
ATOM 619 O O . LYS A 1 76 ? 9.065 -19.742 -5.413 1.00 44.66 76 LYS A O 1
ATOM 624 N N . ALA A 1 77 ? 7.576 -18.878 -6.856 1.00 43.56 77 ALA A N 1
ATOM 625 C CA . ALA A 1 77 ? 7.974 -19.636 -8.038 1.00 43.56 77 ALA A CA 1
ATOM 626 C C . ALA A 1 77 ? 9.049 -18.964 -8.921 1.00 43.56 77 ALA A C 1
ATOM 628 O O . ALA A 1 77 ? 9.564 -19.616 -9.827 1.00 43.56 77 ALA A O 1
ATOM 629 N N . HIS A 1 78 ? 9.409 -17.691 -8.703 1.00 48.69 78 HIS A N 1
ATOM 630 C CA . HIS A 1 78 ? 10.334 -16.989 -9.599 1.00 48.69 78 HIS A CA 1
ATOM 631 C C . HIS A 1 78 ? 11.443 -16.249 -8.844 1.00 48.69 78 HIS A C 1
ATOM 633 O O . HIS A 1 78 ? 11.258 -15.129 -8.383 1.00 48.69 78 HIS A O 1
ATOM 639 N N . ASN A 1 79 ? 12.642 -16.837 -8.835 1.00 53.84 79 ASN A N 1
ATOM 640 C CA . ASN A 1 79 ? 13.874 -16.245 -8.293 1.00 53.84 79 ASN A CA 1
ATOM 641 C C . ASN A 1 79 ? 14.405 -15.028 -9.083 1.00 53.84 79 ASN A C 1
ATOM 643 O O . ASN A 1 79 ? 15.539 -14.619 -8.865 1.00 53.84 79 ASN A O 1
ATOM 647 N N . THR A 1 80 ? 13.634 -14.456 -10.015 1.00 60.41 80 THR A N 1
ATOM 648 C CA . THR A 1 80 ? 14.098 -13.379 -10.900 1.00 60.41 80 THR A CA 1
ATOM 649 C C . THR A 1 80 ? 13.442 -12.042 -10.556 1.00 60.41 80 THR A C 1
ATOM 651 O O . THR A 1 80 ? 12.222 -11.992 -10.374 1.00 60.41 80 THR A O 1
ATOM 654 N N . PRO A 1 81 ? 14.190 -10.926 -10.542 1.00 62.62 81 PRO A N 1
ATOM 655 C CA . PRO A 1 81 ? 13.627 -9.611 -10.252 1.00 62.62 81 PRO A CA 1
ATOM 656 C C . PRO A 1 81 ? 12.558 -9.168 -11.270 1.00 62.62 81 PRO A C 1
ATOM 658 O O . PRO A 1 81 ? 12.796 -9.325 -12.479 1.00 62.62 81 PRO A O 1
ATOM 661 N N . PRO A 1 82 ? 11.421 -8.584 -10.837 1.00 72.38 82 PRO A N 1
ATOM 662 C CA . PRO A 1 82 ? 10.389 -8.077 -11.735 1.00 72.38 82 PRO A CA 1
ATOM 663 C C . PRO A 1 82 ? 10.933 -6.987 -12.664 1.00 72.38 82 PRO A C 1
ATOM 665 O O . PRO A 1 82 ? 11.844 -6.229 -12.325 1.00 72.38 82 PRO A O 1
ATOM 668 N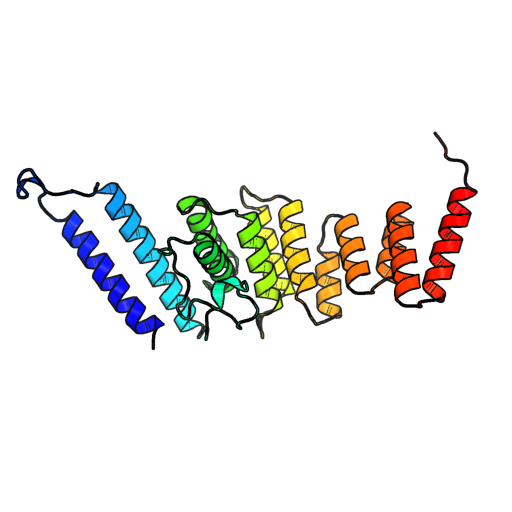 N . THR A 1 83 ? 10.392 -6.948 -13.874 1.00 80.00 83 THR A N 1
ATOM 669 C CA . THR A 1 83 ? 10.819 -6.066 -14.961 1.00 80.00 83 THR A CA 1
ATOM 670 C C . THR A 1 83 ? 9.624 -5.507 -15.692 1.00 80.00 83 THR A C 1
ATOM 672 O O . THR A 1 83 ? 8.591 -6.156 -15.809 1.00 80.00 83 THR A O 1
ATOM 675 N N . ILE A 1 84 ? 9.785 -4.310 -16.246 1.00 83.62 84 ILE A N 1
ATOM 676 C CA . ILE A 1 84 ? 8.784 -3.685 -17.108 1.00 83.62 84 ILE A CA 1
ATOM 677 C C . ILE A 1 84 ? 8.507 -4.529 -18.365 1.00 83.62 84 ILE A C 1
ATOM 679 O O . ILE A 1 84 ? 7.449 -4.430 -18.975 1.00 83.62 84 ILE A O 1
ATOM 683 N N . LEU A 1 85 ? 9.464 -5.390 -18.724 1.00 80.75 85 LEU A N 1
ATOM 684 C CA . LEU A 1 85 ? 9.390 -6.340 -19.834 1.00 80.75 85 LEU A CA 1
ATOM 685 C C . LEU A 1 85 ? 8.673 -7.654 -19.471 1.00 80.75 85 LEU A C 1
ATOM 687 O O . LEU A 1 85 ? 8.585 -8.539 -20.316 1.00 80.75 85 LEU A O 1
ATOM 691 N N . ASP A 1 86 ? 8.204 -7.824 -18.230 1.00 79.38 86 ASP A N 1
ATOM 692 C CA . ASP A 1 86 ? 7.476 -9.033 -17.845 1.00 79.38 86 ASP A CA 1
ATOM 693 C C . ASP A 1 86 ? 6.120 -9.092 -18.562 1.00 79.38 86 ASP A C 1
ATOM 695 O O . ASP A 1 86 ? 5.340 -8.141 -18.553 1.00 79.38 86 ASP A O 1
ATOM 699 N N . HIS A 1 87 ? 5.786 -10.260 -19.115 1.00 78.88 87 HIS A N 1
ATOM 700 C CA . HIS A 1 87 ? 4.452 -10.512 -19.676 1.00 78.88 87 HIS A CA 1
ATOM 701 C C . HIS A 1 87 ? 3.365 -10.590 -18.593 1.00 78.88 87 HIS A C 1
ATOM 703 O O . HIS A 1 87 ? 2.176 -10.439 -18.874 1.00 78.88 87 HIS A O 1
ATOM 709 N N . ASN A 1 88 ? 3.765 -10.825 -17.342 1.00 85.19 88 ASN A N 1
ATOM 710 C CA . ASN A 1 88 ? 2.854 -10.890 -16.213 1.00 85.19 88 ASN A CA 1
ATOM 711 C C . ASN A 1 88 ? 2.599 -9.486 -15.647 1.00 85.19 88 ASN A C 1
ATOM 713 O O . ASN A 1 88 ? 3.448 -8.926 -14.950 1.00 85.19 88 ASN A O 1
ATOM 717 N N . LYS A 1 89 ? 1.387 -8.963 -15.870 1.00 86.12 89 LYS A N 1
ATOM 718 C CA . LYS A 1 89 ? 0.952 -7.663 -15.336 1.00 86.12 89 LYS A CA 1
ATOM 719 C C . LYS A 1 89 ? 1.134 -7.534 -13.822 1.00 86.12 89 LYS A C 1
ATOM 721 O O . LYS A 1 89 ? 1.469 -6.449 -13.369 1.00 86.12 89 LYS A O 1
ATOM 726 N N . ALA A 1 90 ? 0.974 -8.609 -13.048 1.00 85.69 90 ALA A N 1
ATOM 727 C CA . ALA A 1 90 ? 1.167 -8.563 -11.598 1.00 85.69 90 ALA A CA 1
ATOM 728 C C . ALA A 1 90 ? 2.622 -8.237 -11.222 1.00 85.69 90 ALA A C 1
ATOM 730 O O . ALA A 1 90 ? 2.855 -7.409 -10.345 1.00 85.69 90 ALA A O 1
ATOM 731 N N . ARG A 1 91 ? 3.600 -8.807 -11.940 1.00 84.88 91 ARG A N 1
ATOM 732 C CA . ARG A 1 91 ? 5.026 -8.499 -11.736 1.00 84.88 91 ARG A CA 1
ATOM 733 C C . ARG A 1 91 ? 5.353 -7.061 -12.131 1.00 84.88 91 ARG A C 1
ATOM 735 O O . ARG A 1 91 ? 6.105 -6.387 -11.433 1.00 84.88 91 ARG A O 1
ATOM 742 N N . VAL A 1 92 ? 4.747 -6.565 -13.211 1.00 88.69 92 VAL A N 1
ATOM 743 C CA . VAL A 1 92 ? 4.897 -5.158 -13.613 1.00 88.69 92 VAL A CA 1
ATOM 744 C C . VAL A 1 92 ? 4.279 -4.229 -12.560 1.00 88.69 92 VAL A C 1
ATOM 746 O O . VAL A 1 92 ? 4.919 -3.262 -12.168 1.00 88.69 92 VAL A O 1
ATOM 749 N N . THR A 1 93 ? 3.099 -4.551 -12.020 1.00 90.19 93 THR A N 1
ATOM 750 C CA . THR A 1 93 ? 2.470 -3.825 -10.901 1.00 90.19 93 THR A CA 1
ATOM 751 C C . THR A 1 93 ? 3.363 -3.782 -9.659 1.00 90.19 93 THR A C 1
ATOM 753 O O . THR A 1 93 ? 3.489 -2.725 -9.039 1.00 90.19 93 THR A O 1
ATOM 756 N N . GLU A 1 94 ? 4.005 -4.897 -9.306 1.00 86.06 94 GLU A N 1
ATOM 757 C CA . GLU A 1 94 ? 4.969 -4.967 -8.200 1.00 86.06 94 GLU A CA 1
ATOM 758 C C . GLU A 1 94 ? 6.176 -4.060 -8.438 1.00 86.06 94 GLU A C 1
ATOM 760 O O . GLU A 1 94 ? 6.529 -3.262 -7.566 1.00 86.06 94 GLU A O 1
ATOM 765 N N . LEU A 1 95 ? 6.767 -4.120 -9.636 1.00 88.31 95 LEU A N 1
ATOM 766 C CA . LEU A 1 95 ? 7.848 -3.219 -10.021 1.00 88.31 95 LEU A CA 1
ATOM 767 C C . LEU A 1 95 ? 7.411 -1.757 -9.928 1.00 88.31 95 LEU A C 1
ATOM 769 O O . LEU A 1 95 ? 8.134 -0.940 -9.370 1.00 88.31 95 LEU A O 1
ATOM 773 N N . THR A 1 96 ? 6.234 -1.416 -10.450 1.00 92.00 96 THR A N 1
ATOM 774 C CA . THR A 1 96 ? 5.725 -0.044 -10.425 1.00 92.00 96 THR A CA 1
ATOM 775 C C . THR A 1 96 ? 5.532 0.453 -8.992 1.00 92.00 96 THR A C 1
ATOM 777 O O . THR A 1 96 ? 5.964 1.555 -8.671 1.00 92.00 96 THR A O 1
ATOM 780 N N . ALA A 1 97 ? 4.962 -0.359 -8.098 1.00 91.94 97 ALA A N 1
ATOM 781 C CA . ALA A 1 97 ? 4.821 0.002 -6.687 1.00 91.94 97 ALA A CA 1
ATOM 782 C C . ALA A 1 97 ? 6.184 0.220 -6.006 1.00 91.94 97 ALA A C 1
ATOM 784 O O . ALA A 1 97 ? 6.347 1.144 -5.209 1.00 91.94 97 ALA A O 1
ATOM 785 N N . LEU A 1 98 ? 7.181 -0.596 -6.352 1.00 87.00 98 LEU A N 1
ATOM 786 C CA . LEU A 1 98 ? 8.554 -0.431 -5.885 1.00 87.00 98 LEU A CA 1
ATOM 787 C C . LEU A 1 98 ? 9.207 0.846 -6.405 1.00 87.00 98 LEU A C 1
ATOM 789 O O . LEU A 1 98 ? 9.888 1.533 -5.643 1.00 87.00 98 LEU A O 1
ATOM 793 N N . THR A 1 99 ? 8.981 1.183 -7.673 1.00 90.69 99 THR A N 1
ATOM 794 C CA . THR A 1 99 ? 9.489 2.407 -8.297 1.00 90.69 99 THR A CA 1
ATOM 795 C C . THR A 1 99 ? 8.998 3.639 -7.543 1.00 90.69 99 THR A C 1
ATOM 797 O O . THR A 1 99 ? 9.815 4.498 -7.226 1.00 90.69 99 THR A O 1
ATOM 800 N N . ILE A 1 100 ? 7.723 3.696 -7.135 1.00 92.69 100 ILE A N 1
ATOM 801 C CA . ILE A 1 100 ? 7.184 4.804 -6.316 1.00 92.69 100 ILE A CA 1
ATOM 802 C C . ILE A 1 100 ? 8.047 5.066 -5.076 1.00 92.69 100 ILE A C 1
ATOM 804 O O . ILE A 1 100 ? 8.335 6.212 -4.745 1.00 92.69 100 ILE A O 1
ATOM 808 N N . ILE A 1 101 ? 8.469 4.003 -4.398 1.00 89.12 101 ILE A N 1
ATOM 809 C CA . ILE A 1 101 ? 9.119 4.098 -3.088 1.00 89.12 101 ILE A CA 1
ATOM 810 C C . ILE A 1 101 ? 10.633 4.262 -3.213 1.00 89.12 101 ILE A C 1
ATOM 812 O O . ILE A 1 101 ? 11.289 4.907 -2.397 1.00 89.12 101 ILE A O 1
ATOM 816 N N . SER A 1 102 ? 11.210 3.622 -4.224 1.00 83.12 102 SER A N 1
ATOM 817 C CA . SER A 1 102 ? 12.641 3.353 -4.271 1.00 83.12 102 SER A CA 1
ATOM 818 C C . SER A 1 102 ? 13.377 4.112 -5.363 1.00 83.12 102 SER A C 1
ATOM 820 O O . SER A 1 102 ? 14.598 4.200 -5.293 1.00 83.12 102 SER A O 1
ATOM 822 N N . TYR A 1 103 ? 12.685 4.700 -6.334 1.00 85.25 103 TYR A N 1
ATOM 823 C CA . TYR A 1 103 ? 13.328 5.335 -7.484 1.00 85.25 103 TYR A CA 1
ATOM 824 C C . TYR A 1 103 ? 14.187 6.555 -7.115 1.00 85.25 103 TYR A C 1
ATOM 826 O O . TYR A 1 103 ? 15.358 6.627 -7.486 1.00 85.25 103 TYR A O 1
ATOM 834 N N . GLY A 1 104 ? 13.614 7.483 -6.346 1.00 81.75 104 GLY A N 1
ATOM 835 C CA . GLY A 1 104 ? 14.188 8.801 -6.075 1.00 81.75 104 GLY A CA 1
ATOM 836 C C . GLY A 1 104 ? 14.402 9.086 -4.595 1.00 81.75 104 GLY A C 1
ATOM 837 O O . GLY A 1 104 ? 14.085 8.261 -3.739 1.00 81.75 104 GLY A O 1
ATOM 838 N N . SER A 1 105 ? 14.953 10.255 -4.278 1.00 80.75 1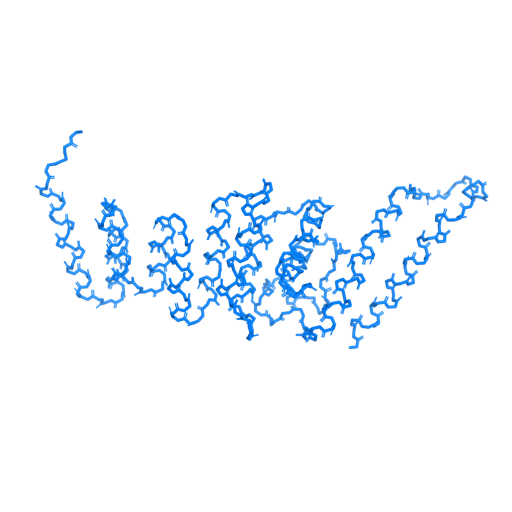05 SER A N 1
ATOM 839 C CA . SER A 1 105 ? 15.054 10.718 -2.884 1.00 80.75 105 SER A CA 1
ATOM 840 C C . SER A 1 105 ? 13.689 11.057 -2.278 1.00 80.75 105 SER A C 1
ATOM 842 O O . SER A 1 105 ? 13.490 10.906 -1.075 1.00 80.75 105 SER A O 1
ATOM 844 N N . GLN A 1 106 ? 12.746 11.447 -3.136 1.00 88.00 106 GLN A N 1
ATOM 845 C CA . GLN A 1 106 ? 11.370 11.777 -2.793 1.00 88.00 106 GLN A CA 1
ATOM 846 C C . GLN A 1 106 ? 10.398 10.835 -3.506 1.00 88.00 106 GLN A C 1
ATOM 848 O O . GLN A 1 106 ? 10.674 10.348 -4.608 1.00 88.00 106 GLN A O 1
ATOM 853 N N . ILE A 1 107 ? 9.220 10.636 -2.909 1.00 92.56 107 ILE A N 1
ATOM 854 C CA . ILE A 1 107 ? 8.156 9.806 -3.496 1.00 92.56 107 ILE A CA 1
ATOM 855 C C . ILE A 1 107 ? 7.670 10.382 -4.835 1.00 92.56 107 ILE A C 1
ATOM 857 O O . ILE A 1 107 ? 7.362 9.623 -5.752 1.00 92.56 107 ILE A O 1
ATOM 861 N N . ALA A 1 108 ? 7.663 11.709 -4.991 1.00 92.44 108 ALA A N 1
ATOM 862 C CA . ALA A 1 108 ? 7.207 12.389 -6.207 1.00 92.44 108 ALA A CA 1
ATOM 863 C C . ALA A 1 108 ? 7.997 11.999 -7.476 1.00 92.44 108 ALA A C 1
ATOM 865 O O . ALA A 1 108 ? 7.408 11.828 -8.550 1.00 92.44 108 ALA A O 1
ATOM 866 N N . GLU A 1 109 ? 9.316 11.803 -7.355 1.00 91.31 109 GLU A N 1
ATOM 867 C CA . GLU A 1 109 ? 10.172 11.367 -8.468 1.00 91.31 109 GLU A CA 1
ATOM 868 C C . GLU A 1 109 ? 9.748 9.971 -8.956 1.00 91.31 109 GLU A C 1
ATOM 870 O O . GLU A 1 109 ? 9.497 9.760 -10.144 1.00 91.31 109 GLU A O 1
ATOM 875 N N . GLY A 1 110 ? 9.596 9.023 -8.022 1.00 92.38 110 GLY A N 1
ATOM 876 C CA . GLY A 1 110 ? 9.156 7.661 -8.329 1.00 92.38 110 GLY A CA 1
ATOM 877 C C . GLY A 1 110 ? 7.709 7.593 -8.806 1.00 92.38 110 GLY A C 1
ATOM 878 O O . GLY A 1 110 ? 7.383 6.798 -9.691 1.00 92.38 110 GLY A O 1
ATOM 879 N N . PHE A 1 111 ? 6.842 8.449 -8.267 1.00 94.81 111 PHE A N 1
ATOM 880 C CA . PHE A 1 111 ? 5.438 8.538 -8.651 1.00 94.81 111 PHE A CA 1
ATOM 881 C C . PHE A 1 111 ? 5.274 8.939 -10.120 1.00 94.81 111 PHE A C 1
ATOM 883 O O . PHE A 1 111 ? 4.518 8.293 -10.843 1.00 94.81 111 PHE A O 1
ATOM 890 N N . SER A 1 112 ? 6.039 9.927 -10.591 1.00 92.75 112 SER A N 1
ATOM 891 C CA . SER A 1 112 ? 5.974 10.415 -11.977 1.00 92.75 112 SER A CA 1
ATOM 892 C C . SER A 1 112 ? 6.320 9.321 -12.996 1.00 92.75 112 SER A C 1
ATOM 894 O O . SER A 1 112 ? 5.582 9.095 -13.958 1.00 92.75 112 SER A O 1
ATOM 896 N N . ILE A 1 113 ? 7.402 8.572 -12.752 1.00 92.25 113 ILE A N 1
ATOM 897 C CA . ILE A 1 113 ? 7.780 7.420 -13.588 1.00 92.25 113 ILE A CA 1
ATOM 898 C C . ILE A 1 113 ? 6.724 6.316 -13.503 1.00 92.25 113 ILE A C 1
ATOM 900 O O . ILE A 1 113 ? 6.361 5.707 -14.509 1.00 92.25 113 ILE A O 1
ATOM 904 N N . SER A 1 114 ? 6.173 6.089 -12.314 1.00 93.88 114 SER A N 1
ATOM 905 C CA . SER A 1 114 ? 5.158 5.060 -12.098 1.00 93.88 114 SER A CA 1
ATOM 906 C C . SER A 1 114 ? 3.845 5.370 -12.812 1.00 93.88 114 SER A C 1
ATOM 908 O O . SER A 1 114 ? 3.225 4.457 -13.346 1.00 93.88 114 SER A O 1
ATOM 910 N N . GLN A 1 115 ? 3.437 6.637 -12.913 1.00 93.50 115 GLN A N 1
ATOM 911 C CA . GLN A 1 115 ? 2.270 7.030 -13.710 1.00 93.50 115 GLN A CA 1
ATOM 912 C C . GLN A 1 115 ? 2.452 6.737 -15.198 1.00 93.50 115 GLN A C 1
ATOM 914 O O . GLN A 1 115 ? 1.518 6.278 -15.860 1.00 93.50 115 GLN A O 1
ATOM 919 N N . MET A 1 116 ? 3.659 6.961 -15.720 1.00 91.38 116 MET A N 1
ATOM 920 C CA . MET A 1 116 ? 4.003 6.580 -17.086 1.00 91.38 116 MET A CA 1
ATOM 921 C C . MET A 1 116 ? 3.900 5.061 -17.269 1.00 91.38 116 MET A C 1
ATOM 923 O O . MET A 1 116 ? 3.251 4.620 -18.211 1.00 91.38 116 MET A O 1
ATOM 927 N N . MET A 1 117 ? 4.438 4.263 -16.340 1.00 92.50 117 MET A N 1
ATOM 928 C CA . MET A 1 117 ? 4.323 2.798 -16.385 1.00 92.50 117 MET A CA 1
ATOM 929 C C . MET A 1 117 ? 2.866 2.316 -16.297 1.00 92.50 117 MET A C 1
ATOM 931 O O . MET A 1 117 ? 2.466 1.437 -17.056 1.00 92.50 117 MET A O 1
ATOM 935 N N . ILE A 1 118 ? 2.060 2.902 -15.404 1.00 93.31 118 ILE A N 1
ATOM 936 C CA . ILE A 1 118 ? 0.631 2.585 -15.255 1.00 93.31 118 ILE A CA 1
ATOM 937 C C . ILE A 1 118 ? -0.094 2.784 -16.585 1.00 93.31 118 ILE A C 1
ATOM 939 O O . ILE A 1 118 ? -0.839 1.905 -17.015 1.00 93.31 118 ILE A O 1
ATOM 943 N N . LYS A 1 119 ? 0.154 3.919 -17.249 1.00 91.38 119 LYS A N 1
ATOM 944 C CA . LYS A 1 119 ? -0.452 4.243 -18.540 1.00 91.38 119 LYS A CA 1
ATOM 945 C C . LYS A 1 119 ? 0.043 3.314 -19.649 1.00 91.38 119 LYS A C 1
ATOM 947 O O . LYS A 1 119 ? -0.776 2.749 -20.366 1.00 91.38 119 LYS A O 1
ATOM 952 N N . ASP A 1 120 ? 1.358 3.154 -19.779 1.00 89.62 120 ASP A N 1
ATOM 953 C CA . ASP A 1 120 ? 1.975 2.413 -20.883 1.00 89.62 120 ASP A CA 1
ATOM 954 C C . ASP A 1 120 ? 1.635 0.908 -20.827 1.00 89.62 120 ASP A C 1
ATOM 956 O O . ASP A 1 120 ? 1.479 0.275 -21.869 1.00 89.62 120 ASP A O 1
ATOM 960 N N . HIS A 1 121 ? 1.444 0.342 -19.628 1.00 88.88 121 HIS A N 1
ATOM 961 C CA . HIS A 1 121 ? 1.115 -1.080 -19.435 1.00 88.88 121 HIS A CA 1
ATOM 962 C C . HIS A 1 121 ? -0.361 -1.347 -19.099 1.00 88.88 121 HIS A C 1
ATOM 964 O O . HIS A 1 121 ? -0.742 -2.503 -18.877 1.00 88.88 121 HIS A O 1
ATOM 970 N N . ASN A 1 122 ? -1.198 -0.303 -19.076 1.00 91.31 122 ASN A N 1
ATOM 971 C CA . ASN A 1 122 ? -2.608 -0.372 -18.687 1.00 91.31 122 ASN A CA 1
ATOM 972 C C . ASN A 1 122 ? -2.797 -1.158 -17.372 1.00 91.31 122 ASN A C 1
ATOM 974 O 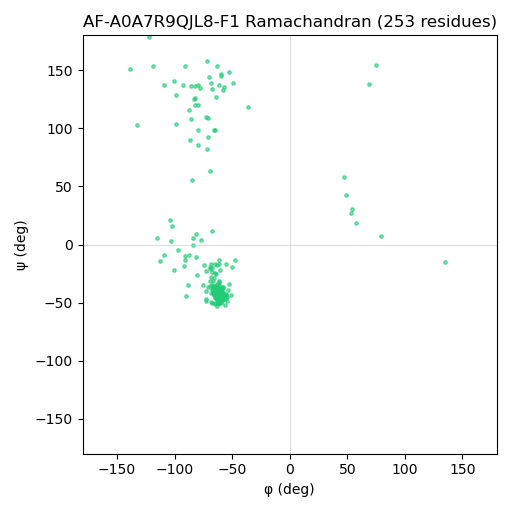O . ASN A 1 122 ? -3.424 -2.229 -17.342 1.00 91.31 122 ASN A O 1
ATOM 978 N N . LEU A 1 123 ? -2.137 -0.668 -16.319 1.00 92.75 123 LEU A N 1
ATOM 979 C CA . LEU A 1 123 ? -2.188 -1.231 -14.970 1.00 92.75 123 LEU A CA 1
ATOM 980 C C . LEU A 1 123 ? -3.316 -0.584 -14.165 1.00 92.75 123 LEU A C 1
ATOM 982 O O . LEU A 1 123 ? -3.665 0.575 -14.376 1.00 92.75 123 LEU A O 1
ATOM 986 N N . ASP A 1 124 ? -3.827 -1.315 -13.178 1.00 92.88 124 ASP A N 1
ATOM 987 C CA . ASP A 1 124 ? -4.723 -0.746 -12.176 1.00 92.88 124 ASP A CA 1
ATOM 988 C C . ASP A 1 124 ? -3.926 0.157 -11.216 1.00 92.88 124 ASP A C 1
ATOM 990 O O . ASP A 1 124 ? -3.118 -0.313 -10.407 1.00 92.88 124 ASP A O 1
ATOM 994 N N . ALA A 1 125 ? -4.155 1.468 -11.316 1.00 93.62 125 ALA A N 1
ATOM 995 C CA . ALA A 1 125 ? -3.498 2.469 -10.483 1.00 93.62 125 ALA A CA 1
ATOM 996 C C . ALA A 1 125 ? -3.789 2.263 -8.987 1.00 93.62 125 ALA A C 1
ATOM 998 O O . ALA A 1 125 ? -2.872 2.349 -8.169 1.00 93.62 125 ALA A O 1
ATOM 999 N N . ALA A 1 126 ? -5.032 1.929 -8.624 1.00 92.56 126 ALA A N 1
ATOM 1000 C CA . ALA A 1 126 ? -5.418 1.722 -7.232 1.00 92.56 126 ALA A CA 1
ATOM 1001 C C . ALA A 1 126 ? -4.685 0.512 -6.637 1.00 92.56 126 ALA A C 1
ATOM 1003 O O . ALA A 1 126 ? -4.172 0.576 -5.516 1.00 92.56 126 ALA A O 1
ATOM 1004 N N . GLN A 1 127 ? -4.549 -0.567 -7.415 1.00 92.56 127 GLN A N 1
ATOM 1005 C CA . GLN A 1 127 ? -3.752 -1.733 -7.033 1.00 92.56 127 GLN A CA 1
ATOM 1006 C C . GLN A 1 127 ? -2.279 -1.372 -6.794 1.00 92.56 127 GLN A C 1
ATOM 1008 O O . GLN A 1 127 ? -1.704 -1.786 -5.782 1.00 92.56 127 GLN A O 1
ATOM 1013 N N . VAL A 1 128 ? -1.670 -0.606 -7.707 1.00 93.94 128 VAL A N 1
ATOM 1014 C CA . VAL A 1 128 ? -0.270 -0.161 -7.595 1.00 93.94 128 VAL A CA 1
ATOM 1015 C C . VAL A 1 128 ? -0.072 0.671 -6.329 1.00 93.94 128 VAL A C 1
ATOM 1017 O O . VAL A 1 128 ? 0.828 0.384 -5.537 1.00 93.94 128 VAL A O 1
ATOM 1020 N N . TYR A 1 129 ? -0.925 1.669 -6.095 1.00 95.12 129 TYR A N 1
ATOM 1021 C CA . TYR A 1 129 ? -0.805 2.545 -4.932 1.00 95.12 129 TYR A CA 1
ATOM 1022 C C . TYR A 1 129 ? -1.018 1.784 -3.625 1.00 95.12 129 TYR A C 1
ATOM 1024 O O . TYR A 1 129 ? -0.257 1.963 -2.671 1.00 95.12 129 TYR A O 1
ATOM 1032 N N . ARG A 1 130 ? -1.994 0.871 -3.579 1.00 93.50 130 ARG A N 1
ATOM 1033 C CA . ARG A 1 130 ? -2.239 0.027 -2.403 1.00 93.50 130 ARG A CA 1
ATOM 1034 C C . ARG A 1 130 ? -1.034 -0.853 -2.072 1.00 93.50 130 ARG A C 1
ATOM 1036 O O . ARG A 1 130 ? -0.686 -1.017 -0.899 1.00 93.50 130 ARG A O 1
ATOM 1043 N N . LEU A 1 131 ? -0.378 -1.403 -3.093 1.00 91.75 131 LEU A N 1
ATOM 1044 C CA . LEU A 1 131 ? 0.842 -2.188 -2.924 1.00 91.75 131 LEU A CA 1
ATOM 1045 C C . LEU A 1 131 ? 2.028 -1.321 -2.477 1.00 91.75 131 LEU A C 1
ATOM 1047 O O . LEU A 1 131 ? 2.823 -1.762 -1.641 1.00 91.75 131 LEU A O 1
ATOM 1051 N N . ALA A 1 132 ? 2.115 -0.081 -2.963 1.00 92.75 132 ALA A N 1
ATOM 1052 C CA . ALA A 1 132 ? 3.115 0.873 -2.501 1.00 92.75 132 ALA A CA 1
ATOM 1053 C C . ALA A 1 132 ? 2.920 1.201 -1.009 1.00 92.75 132 ALA A C 1
ATOM 1055 O O . ALA A 1 132 ? 3.862 1.097 -0.225 1.00 92.75 132 ALA A O 1
ATOM 1056 N N . GLY A 1 133 ? 1.682 1.466 -0.578 1.00 93.12 133 GLY A N 1
ATOM 1057 C CA . GLY A 1 133 ? 1.351 1.675 0.835 1.00 93.12 133 GLY A CA 1
ATOM 1058 C C . GLY A 1 133 ? 1.725 0.481 1.723 1.00 93.12 133 GLY A C 1
ATOM 1059 O O . GLY A 1 133 ? 2.394 0.638 2.748 1.00 93.12 133 GLY A O 1
ATOM 1060 N N . ARG A 1 134 ? 1.380 -0.743 1.299 1.00 90.94 134 ARG A N 1
ATOM 1061 C CA . ARG A 1 134 ? 1.799 -1.979 1.989 1.00 90.94 134 ARG A CA 1
ATOM 1062 C C . ARG A 1 134 ? 3.320 -2.071 2.139 1.00 90.94 134 ARG A C 1
ATOM 1064 O O . ARG A 1 134 ? 3.800 -2.493 3.188 1.00 90.94 134 ARG A O 1
ATOM 1071 N N . SER A 1 135 ? 4.055 -1.723 1.089 1.00 87.31 135 SER A N 1
ATOM 1072 C CA . SER A 1 135 ? 5.513 -1.840 1.050 1.00 87.31 135 SER A CA 1
ATOM 1073 C C . SER A 1 135 ? 6.187 -0.780 1.926 1.00 87.31 135 SER A C 1
ATOM 1075 O O . SER A 1 135 ? 7.102 -1.117 2.670 1.00 87.31 135 SER A O 1
ATOM 1077 N N . LEU A 1 136 ? 5.682 0.461 1.932 1.00 90.06 136 LEU A N 1
ATOM 1078 C CA . LEU A 1 136 ? 6.169 1.540 2.803 1.00 90.06 136 LEU A CA 1
ATOM 1079 C C . LEU A 1 136 ? 6.150 1.152 4.284 1.00 90.06 136 LEU A C 1
ATOM 1081 O O . LEU A 1 136 ? 7.129 1.385 4.982 1.00 90.06 136 LEU A O 1
ATOM 1085 N N . ALA A 1 137 ? 5.078 0.507 4.750 1.00 87.69 137 ALA A N 1
ATOM 1086 C CA . ALA A 1 137 ? 4.946 0.099 6.151 1.00 87.69 137 ALA A CA 1
ATOM 1087 C C . ALA A 1 137 ? 5.969 -0.964 6.598 1.00 87.69 137 ALA A C 1
ATOM 1089 O O . ALA A 1 137 ? 6.155 -1.174 7.794 1.00 87.69 137 ALA A O 1
ATOM 1090 N N . ARG A 1 138 ? 6.621 -1.647 5.650 1.00 81.88 138 ARG A N 1
ATOM 1091 C CA . ARG A 1 138 ? 7.528 -2.774 5.912 1.00 81.88 138 ARG A CA 1
ATOM 1092 C C . ARG A 1 138 ? 8.995 -2.447 5.659 1.00 81.88 138 ARG A C 1
ATOM 1094 O O . ARG A 1 138 ? 9.854 -3.271 5.967 1.00 81.88 138 ARG A O 1
ATOM 1101 N N . LEU A 1 139 ? 9.294 -1.289 5.074 1.00 78.00 139 LEU A N 1
ATOM 1102 C CA . LEU A 1 139 ? 10.666 -0.900 4.779 1.00 78.00 139 LEU A CA 1
ATOM 1103 C C . LEU A 1 139 ? 11.331 -0.309 6.029 1.00 78.00 139 LEU A C 1
ATOM 1105 O O . LEU A 1 139 ? 10.858 0.700 6.557 1.00 78.00 139 LEU A O 1
ATOM 1109 N N . PRO A 1 140 ? 12.433 -0.908 6.513 1.00 70.38 140 PRO A N 1
ATOM 1110 C CA . PRO A 1 140 ? 13.124 -0.404 7.689 1.00 70.38 140 PRO A CA 1
ATOM 1111 C C . PRO A 1 140 ? 13.832 0.922 7.383 1.00 70.38 140 PRO A C 1
ATOM 1113 O O . PRO A 1 140 ? 14.385 1.109 6.300 1.00 70.38 140 PRO A O 1
ATOM 1116 N N . GLY A 1 141 ? 13.855 1.828 8.364 1.00 74.06 141 GLY A N 1
ATOM 1117 C CA . GLY A 1 141 ? 14.630 3.074 8.297 1.00 74.06 141 GLY A CA 1
ATOM 1118 C C . GLY A 1 141 ? 14.007 4.201 7.467 1.00 74.06 141 GLY A C 1
ATOM 1119 O O . GLY A 1 141 ? 14.657 5.224 7.272 1.00 74.06 141 GLY A O 1
ATOM 1120 N N . ILE A 1 142 ? 12.766 4.045 6.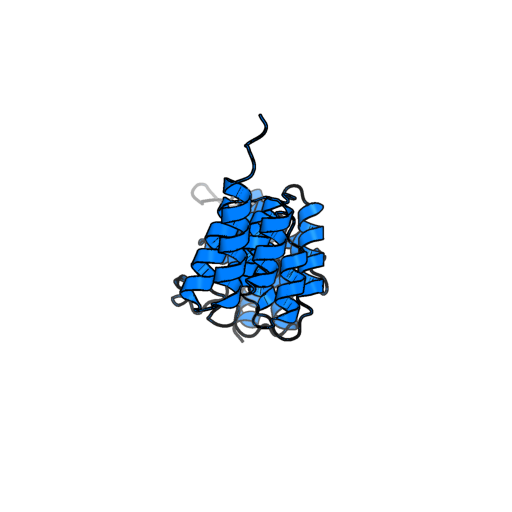997 1.00 79.81 142 ILE A N 1
ATOM 1121 C CA . ILE A 1 142 ? 12.017 5.102 6.305 1.00 79.81 142 ILE A CA 1
ATOM 1122 C C . ILE A 1 142 ? 11.029 5.755 7.277 1.00 79.81 142 ILE A C 1
ATOM 1124 O O . ILE A 1 142 ? 10.374 5.074 8.067 1.00 79.81 142 ILE A O 1
ATOM 1128 N N . ASN A 1 143 ? 10.874 7.079 7.189 1.00 87.81 143 ASN A N 1
ATOM 1129 C CA . ASN A 1 143 ? 9.773 7.781 7.843 1.00 87.81 143 ASN A CA 1
ATOM 1130 C C . ASN A 1 143 ? 8.457 7.455 7.117 1.00 87.81 143 ASN A C 1
ATOM 1132 O O . ASN A 1 143 ? 8.099 8.087 6.118 1.00 87.81 143 ASN A O 1
ATOM 1136 N N . VAL A 1 144 ? 7.759 6.420 7.596 1.00 90.12 144 VAL A N 1
ATOM 1137 C CA . VAL A 1 144 ? 6.527 5.908 6.976 1.00 90.12 144 VAL A CA 1
ATOM 1138 C C . VAL A 1 144 ? 5.455 6.992 6.902 1.00 90.12 144 VAL A C 1
ATOM 1140 O O . VAL A 1 144 ? 4.821 7.140 5.863 1.00 90.12 144 VAL A O 1
ATOM 1143 N N . LEU A 1 145 ? 5.266 7.775 7.967 1.00 91.12 145 LEU A N 1
ATOM 1144 C CA . LEU A 1 145 ? 4.207 8.784 8.024 1.00 91.12 145 LEU A CA 1
ATOM 1145 C C . LEU A 1 145 ? 4.416 9.881 6.973 1.00 91.12 145 LEU A C 1
ATOM 1147 O O . LEU A 1 145 ? 3.486 10.246 6.254 1.00 91.12 145 LEU A O 1
ATOM 1151 N N . GLU A 1 146 ? 5.649 10.367 6.852 1.00 92.94 146 GLU A N 1
ATOM 1152 C CA . GLU A 1 146 ? 6.024 11.363 5.848 1.00 92.94 146 GLU A CA 1
ATOM 1153 C C . GLU A 1 146 ? 5.891 10.803 4.427 1.00 92.94 146 GLU A C 1
ATOM 1155 O O . GLU A 1 146 ? 5.276 11.432 3.569 1.00 92.94 146 GLU A O 1
ATOM 1160 N N . SER A 1 147 ? 6.386 9.586 4.193 1.00 93.06 147 SER A N 1
ATOM 1161 C CA . SER A 1 147 ? 6.341 8.950 2.870 1.00 93.06 147 SER A CA 1
ATOM 1162 C C . SER A 1 147 ? 4.909 8.669 2.411 1.00 93.06 147 SER A C 1
ATOM 1164 O O . SER A 1 147 ? 4.571 8.894 1.250 1.00 93.06 147 SER A O 1
ATOM 1166 N N . VAL A 1 148 ? 4.044 8.209 3.323 1.00 94.88 148 VAL A N 1
ATOM 1167 C CA . VAL A 1 148 ? 2.614 8.020 3.044 1.00 94.88 148 VAL A CA 1
ATOM 1168 C C . VAL A 1 148 ? 1.957 9.367 2.767 1.00 94.88 148 VAL A C 1
ATOM 1170 O O . VAL A 1 148 ? 1.228 9.478 1.790 1.00 94.88 148 VAL A O 1
ATOM 1173 N N . SER A 1 149 ? 2.256 10.409 3.546 1.00 94.56 149 SER A N 1
ATOM 1174 C CA . SER A 1 149 ? 1.705 11.751 3.310 1.00 94.56 149 SER A CA 1
ATOM 1175 C C . SER A 1 149 ? 2.084 12.295 1.927 1.00 94.56 149 SER A C 1
ATOM 1177 O O . SER A 1 149 ? 1.209 12.748 1.192 1.00 94.56 149 SER A O 1
ATOM 1179 N N . GLN A 1 150 ? 3.356 12.172 1.529 1.00 95.12 150 GLN A N 1
ATOM 1180 C CA . GLN A 1 150 ? 3.814 12.559 0.189 1.00 95.12 150 GLN A CA 1
ATOM 1181 C C . GLN A 1 150 ? 3.121 11.750 -0.915 1.00 95.12 150 GLN A C 1
ATOM 1183 O O . GLN A 1 150 ? 2.726 12.313 -1.937 1.00 95.12 150 GLN A O 1
ATOM 1188 N N . LEU A 1 151 ? 2.947 10.437 -0.719 1.00 95.19 151 LEU A N 1
ATOM 1189 C CA . LEU A 1 151 ? 2.246 9.584 -1.678 1.00 95.19 151 LEU A CA 1
ATOM 1190 C C . LEU A 1 151 ? 0.783 10.008 -1.844 1.00 95.19 151 LEU A C 1
ATOM 1192 O O . LEU A 1 151 ? 0.305 10.109 -2.972 1.00 95.19 151 LEU A O 1
ATOM 1196 N N . ILE A 1 152 ? 0.081 10.277 -0.742 1.00 95.19 152 ILE A N 1
ATOM 1197 C CA . ILE A 1 152 ? -1.309 10.738 -0.778 1.00 95.19 152 ILE A CA 1
ATOM 1198 C C . ILE A 1 152 ? -1.422 12.073 -1.515 1.00 95.19 152 ILE A C 1
ATOM 1200 O O . ILE A 1 152 ? -2.317 12.219 -2.342 1.00 95.19 152 ILE A O 1
ATOM 1204 N N . GLU A 1 153 ? -0.504 13.012 -1.286 1.00 94.12 153 GLU A N 1
ATOM 1205 C CA . GLU A 1 153 ? -0.500 14.286 -2.010 1.00 94.12 153 GLU A CA 1
ATOM 1206 C C . GLU A 1 153 ? -0.297 14.083 -3.518 1.00 94.12 153 GLU A C 1
ATOM 1208 O O . GLU A 1 153 ? -1.064 14.598 -4.332 1.00 94.12 153 GLU A O 1
ATOM 1213 N N . CYS A 1 154 ? 0.659 13.233 -3.905 1.00 94.44 154 CYS A N 1
ATOM 1214 C CA . CYS A 1 154 ? 0.873 12.880 -5.310 1.00 94.44 154 CYS A CA 1
ATOM 1215 C C . CYS A 1 154 ? -0.384 12.259 -5.947 1.00 94.44 154 CYS A C 1
ATOM 1217 O O . CYS A 1 154 ? -0.734 12.584 -7.084 1.00 94.44 154 CYS A O 1
ATOM 1219 N N . ILE A 1 155 ? -1.089 11.386 -5.216 1.00 94.25 155 ILE A N 1
ATOM 1220 C CA . ILE A 1 155 ? -2.344 10.780 -5.677 1.00 94.25 155 ILE A CA 1
ATOM 1221 C C . ILE A 1 155 ? -3.425 11.851 -5.828 1.00 94.25 155 ILE A C 1
ATOM 1223 O O . ILE A 1 155 ? -4.078 11.879 -6.866 1.00 94.25 155 ILE A O 1
ATOM 1227 N N . ARG A 1 156 ? -3.589 12.765 -4.869 1.00 92.00 156 ARG A N 1
ATOM 1228 C CA . ARG A 1 156 ? -4.605 13.832 -4.930 1.00 92.00 156 ARG A CA 1
ATOM 1229 C C . ARG A 1 156 ? -4.402 14.782 -6.108 1.00 92.00 156 ARG A C 1
ATOM 1231 O O . ARG A 1 156 ? -5.378 15.158 -6.747 1.00 92.00 156 ARG A O 1
ATOM 1238 N N . VAL A 1 157 ? -3.154 15.129 -6.422 1.00 90.62 157 VAL A N 1
ATOM 1239 C CA . VAL A 1 157 ? -2.815 15.973 -7.583 1.00 90.62 157 VAL A CA 1
ATOM 1240 C C . VAL A 1 157 ? -2.978 15.213 -8.907 1.00 90.62 157 VAL A C 1
ATOM 1242 O O . VAL A 1 157 ? -3.168 15.809 -9.969 1.00 90.62 157 VAL A O 1
ATOM 1245 N N . SER A 1 158 ? -2.919 13.881 -8.874 1.00 88.88 158 SER A N 1
ATOM 1246 C CA . SER A 1 158 ? -3.091 13.061 -10.069 1.00 88.88 158 SER A CA 1
ATOM 1247 C C . SER A 1 158 ? -4.534 13.022 -10.578 1.00 88.88 158 SER A C 1
ATOM 1249 O O . SER A 1 158 ? -5.497 13.153 -9.829 1.00 88.88 158 SER A O 1
ATOM 1251 N N . LYS A 1 159 ? -4.702 12.692 -11.866 1.00 77.06 159 LYS A N 1
ATOM 1252 C CA . LYS A 1 159 ? -6.022 12.448 -12.485 1.00 77.06 159 LYS A CA 1
ATOM 1253 C C . LYS A 1 159 ? -6.800 11.279 -11.859 1.00 77.06 159 LYS A C 1
ATOM 1255 O O . LYS A 1 159 ? -7.982 11.126 -12.132 1.00 77.06 159 LYS A O 1
ATOM 1260 N N . THR A 1 160 ? -6.132 10.454 -11.055 1.00 71.31 160 THR A N 1
ATOM 1261 C CA . THR A 1 160 ? -6.691 9.311 -10.318 1.00 71.31 160 THR A CA 1
ATOM 1262 C C . THR A 1 160 ? -6.920 9.627 -8.835 1.00 71.31 160 THR A C 1
ATOM 1264 O O . THR A 1 160 ? -7.050 8.705 -8.035 1.00 71.31 160 THR A O 1
ATOM 1267 N N . GLY A 1 161 ? -6.917 10.912 -8.458 1.00 69.19 161 GLY A N 1
ATOM 1268 C CA . GLY A 1 161 ? -7.020 11.410 -7.086 1.00 69.19 161 GLY A CA 1
ATOM 1269 C C . GLY A 1 161 ? -8.381 11.209 -6.431 1.00 69.19 161 GLY A C 1
ATOM 1270 O O . GLY A 1 161 ? -9.053 12.172 -6.075 1.00 69.19 161 GLY A O 1
ATOM 1271 N N . ASP A 1 162 ? -8.777 9.953 -6.246 1.00 83.38 162 ASP A N 1
ATOM 1272 C CA . ASP A 1 162 ? -9.946 9.589 -5.460 1.00 83.38 162 ASP A CA 1
ATOM 1273 C C . ASP A 1 162 ? -9.572 9.471 -3.972 1.00 83.38 162 ASP A C 1
ATOM 1275 O O . ASP A 1 162 ? -8.555 8.886 -3.579 1.00 83.38 162 ASP A O 1
ATOM 1279 N N . THR A 1 163 ? -10.434 10.026 -3.123 1.00 88.31 163 THR A N 1
ATOM 1280 C CA . THR A 1 163 ? -10.337 9.901 -1.668 1.00 88.31 163 THR A CA 1
ATOM 1281 C C . THR A 1 163 ? -10.454 8.439 -1.231 1.00 88.31 163 THR A C 1
ATOM 1283 O O . THR A 1 163 ? -9.801 8.043 -0.267 1.00 88.31 163 THR A O 1
ATOM 1286 N N . THR A 1 164 ? -11.213 7.613 -1.962 1.00 90.56 164 THR A N 1
ATOM 1287 C CA . THR A 1 164 ? -11.317 6.170 -1.689 1.00 90.56 164 THR A CA 1
ATOM 1288 C C . THR A 1 164 ? -9.971 5.463 -1.874 1.00 90.56 164 THR A C 1
ATOM 1290 O O . THR A 1 164 ? -9.534 4.719 -0.999 1.00 90.56 164 THR A O 1
ATOM 1293 N N . VAL A 1 165 ? -9.253 5.781 -2.955 1.00 92.44 165 VAL A N 1
ATOM 1294 C CA . VAL A 1 165 ? -7.919 5.242 -3.249 1.00 92.44 165 VAL A CA 1
ATOM 1295 C C . VAL A 1 165 ? -6.913 5.685 -2.188 1.00 92.44 165 VAL A C 1
ATOM 1297 O O . VAL A 1 165 ? -6.094 4.883 -1.743 1.00 92.44 165 VAL A O 1
ATOM 1300 N N . CYS A 1 166 ? -6.993 6.936 -1.727 1.00 94.56 166 CYS A N 1
ATOM 1301 C CA . CYS A 1 166 ? -6.156 7.419 -0.629 1.00 94.56 166 CYS A CA 1
ATOM 1302 C C . CYS A 1 166 ? -6.379 6.606 0.658 1.00 94.56 166 CYS A C 1
ATOM 1304 O O . CYS A 1 166 ? -5.416 6.162 1.289 1.00 94.56 166 CYS A O 1
ATOM 1306 N N . ASP A 1 167 ? -7.641 6.363 1.020 1.00 94.38 167 ASP A N 1
ATOM 1307 C CA . ASP A 1 167 ? -7.995 5.555 2.187 1.00 94.38 167 ASP A CA 1
ATOM 1308 C C . ASP A 1 167 ? -7.543 4.093 2.044 1.00 94.38 167 ASP A C 1
ATOM 1310 O O . ASP A 1 167 ? -7.086 3.491 3.019 1.00 94.38 167 ASP A O 1
ATOM 1314 N N . ASP A 1 168 ? -7.595 3.526 0.837 1.00 93.38 168 ASP A N 1
ATOM 1315 C CA . ASP A 1 168 ? -7.108 2.173 0.557 1.00 93.38 168 ASP A CA 1
ATOM 1316 C C . ASP A 1 168 ? -5.596 2.039 0.763 1.00 93.38 168 ASP A C 1
ATOM 1318 O O . ASP A 1 168 ? -5.129 1.039 1.329 1.00 93.38 168 ASP A O 1
ATOM 1322 N N . VAL A 1 169 ? -4.827 3.047 0.338 1.00 95.19 169 VAL A N 1
ATOM 1323 C CA . VAL A 1 169 ? -3.374 3.127 0.549 1.00 95.19 169 VAL A CA 1
ATOM 1324 C C . VAL A 1 169 ? -3.063 3.195 2.039 1.00 95.19 169 VAL A C 1
ATOM 1326 O O . VAL A 1 169 ? -2.310 2.360 2.547 1.00 95.19 169 VAL A O 1
ATOM 1329 N N . ILE A 1 170 ? -3.686 4.132 2.757 1.00 95.94 170 ILE A N 1
ATOM 1330 C CA . ILE A 1 170 ? -3.489 4.309 4.202 1.00 95.94 170 ILE A CA 1
ATOM 1331 C C . ILE A 1 170 ? -3.897 3.036 4.950 1.00 95.94 170 ILE A C 1
ATOM 1333 O O . ILE A 1 170 ? -3.156 2.536 5.797 1.00 95.94 170 ILE A O 1
ATOM 1337 N N . GLY A 1 171 ? -5.044 2.451 4.603 1.00 94.12 171 GLY A N 1
ATOM 1338 C CA . GLY A 1 171 ? -5.521 1.204 5.186 1.00 94.12 171 GLY A CA 1
ATOM 1339 C C . GLY A 1 171 ? -4.564 0.036 4.939 1.00 94.12 171 GLY A C 1
ATOM 1340 O O . GLY A 1 171 ? -4.386 -0.808 5.822 1.00 94.12 171 GLY A O 1
ATOM 1341 N N . ALA A 1 172 ? -3.919 -0.027 3.770 1.00 92.94 172 ALA A N 1
ATOM 1342 C CA . ALA A 1 172 ? -2.873 -1.010 3.502 1.00 92.94 172 ALA A CA 1
ATOM 1343 C C . ALA A 1 172 ? -1.626 -0.780 4.366 1.00 92.94 172 ALA A C 1
ATOM 1345 O O . ALA A 1 172 ? -1.086 -1.760 4.882 1.00 92.94 172 ALA A O 1
ATOM 1346 N N . CYS A 1 173 ? -1.214 0.469 4.597 1.00 93.12 173 CYS A N 1
ATOM 1347 C CA . CYS A 1 173 ? -0.131 0.790 5.530 1.00 93.12 173 CYS A CA 1
ATOM 1348 C C . CYS A 1 173 ? -0.467 0.350 6.960 1.00 93.12 173 CYS A C 1
ATOM 1350 O O . CYS A 1 173 ? 0.317 -0.364 7.582 1.00 93.12 173 CYS A O 1
ATOM 1352 N N . VAL A 1 174 ? -1.654 0.713 7.460 1.00 93.88 174 VAL A N 1
ATOM 1353 C CA . VAL A 1 174 ? -2.136 0.367 8.810 1.00 93.88 174 VAL A CA 1
ATOM 1354 C C . VAL A 1 174 ? -2.087 -1.141 9.047 1.00 93.88 174 VAL A C 1
ATOM 1356 O O . VAL A 1 174 ? -1.524 -1.581 10.042 1.00 93.88 174 VAL A O 1
ATOM 1359 N N . ARG A 1 175 ? -2.609 -1.948 8.111 1.00 90.88 175 ARG A N 1
ATOM 1360 C CA . ARG A 1 175 ? -2.626 -3.421 8.232 1.00 90.88 175 ARG A CA 1
ATOM 1361 C C . ARG A 1 175 ? -1.238 -4.064 8.265 1.00 90.88 175 ARG A C 1
ATOM 1363 O O . ARG A 1 175 ? -1.128 -5.232 8.612 1.00 90.88 175 ARG A O 1
ATOM 1370 N N . ASN A 1 176 ? -0.208 -3.342 7.834 1.00 89.25 176 ASN A N 1
ATOM 1371 C CA . ASN A 1 176 ? 1.159 -3.848 7.729 1.00 89.25 176 ASN A CA 1
ATOM 1372 C C . ASN A 1 176 ? 2.133 -3.130 8.669 1.00 89.25 176 ASN A C 1
ATOM 1374 O O . ASN A 1 176 ? 3.331 -3.382 8.591 1.00 89.25 176 ASN A O 1
ATOM 1378 N N . SER A 1 177 ? 1.628 -2.249 9.534 1.00 88.19 177 SER A N 1
ATOM 1379 C CA . SER A 1 177 ? 2.413 -1.553 10.551 1.00 88.19 177 SER A CA 1
ATOM 1380 C C . SER A 1 177 ? 2.372 -2.334 11.863 1.00 88.19 177 SER A C 1
ATOM 1382 O O . SER A 1 177 ? 1.309 -2.786 12.279 1.00 88.19 177 SER A O 1
ATOM 1384 N N . TYR A 1 178 ? 3.519 -2.459 12.532 1.00 85.81 178 TYR A N 1
ATOM 1385 C CA . TYR A 1 178 ? 3.631 -3.129 13.836 1.00 85.81 178 TYR A CA 1
ATOM 1386 C C . TYR A 1 178 ? 3.686 -2.141 15.011 1.00 85.81 178 TYR A C 1
ATOM 1388 O O . TYR A 1 178 ? 3.349 -2.502 16.136 1.00 85.81 178 TYR A O 1
ATOM 1396 N N . ASP A 1 179 ? 4.080 -0.889 14.763 1.00 88.19 179 ASP A N 1
ATOM 1397 C CA . ASP A 1 179 ? 4.108 0.158 15.786 1.00 88.19 179 ASP A CA 1
ATOM 1398 C C . ASP A 1 179 ? 2.706 0.744 16.016 1.00 88.19 179 ASP A C 1
ATOM 1400 O O . ASP A 1 179 ? 2.091 1.325 15.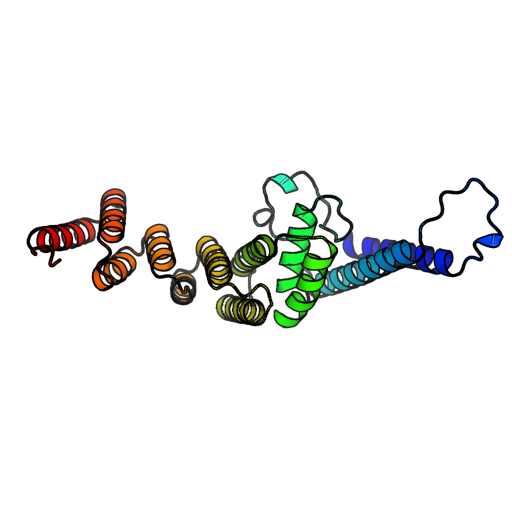117 1.00 88.19 179 ASP A O 1
ATOM 1404 N N . SER A 1 180 ? 2.220 0.617 17.252 1.00 88.19 180 SER A N 1
ATOM 1405 C CA . SER A 1 180 ? 0.911 1.109 17.681 1.00 88.19 180 SER A CA 1
ATOM 1406 C C . SER A 1 180 ? 0.770 2.630 17.555 1.00 88.19 180 SER A C 1
ATOM 1408 O O . SER A 1 180 ? -0.322 3.101 17.221 1.00 88.19 180 SER A O 1
ATOM 1410 N N . LEU A 1 181 ? 1.841 3.403 17.789 1.00 89.12 181 LEU A N 1
ATOM 1411 C CA . LEU A 1 181 ? 1.797 4.866 17.697 1.00 89.12 181 LEU A CA 1
ATOM 1412 C C . LEU A 1 181 ? 1.718 5.319 16.237 1.00 89.12 181 LEU A C 1
ATOM 1414 O O . LEU A 1 181 ? 0.844 6.113 15.879 1.00 89.12 181 LEU A O 1
ATOM 1418 N N . LEU A 1 182 ? 2.592 4.778 15.383 1.00 90.56 182 LEU A N 1
ATOM 1419 C CA . LEU A 1 182 ? 2.534 4.994 13.938 1.00 90.56 182 LEU A CA 1
ATOM 1420 C C . LEU A 1 182 ? 1.156 4.627 13.381 1.00 90.56 182 LEU A C 1
ATOM 1422 O O . LEU A 1 182 ? 0.565 5.394 12.624 1.00 90.56 182 LEU A O 1
ATOM 1426 N N . MET A 1 183 ? 0.621 3.484 13.800 1.00 92.19 183 MET A N 1
ATOM 1427 C CA . MET A 1 183 ? -0.692 3.017 13.383 1.00 92.19 183 MET A CA 1
ATOM 1428 C C . MET A 1 183 ? -1.807 4.003 13.751 1.00 92.19 183 MET A C 1
ATOM 1430 O O . MET A 1 183 ? -2.659 4.275 12.911 1.00 92.19 183 MET A O 1
ATOM 1434 N N . ASP A 1 184 ? -1.797 4.592 14.952 1.00 92.31 184 ASP A N 1
ATOM 1435 C CA . ASP A 1 184 ? -2.781 5.624 15.314 1.00 92.31 184 ASP A CA 1
ATOM 1436 C C . ASP A 1 184 ? -2.682 6.866 14.436 1.00 92.31 184 ASP A C 1
ATOM 1438 O O . ASP A 1 184 ? -3.708 7.432 14.055 1.00 92.31 184 ASP A O 1
ATOM 1442 N N . ASN A 1 185 ? -1.463 7.290 14.106 1.00 94.06 185 ASN A N 1
ATOM 1443 C CA . ASN A 1 185 ? -1.254 8.436 13.230 1.00 94.06 185 ASN A CA 1
ATOM 1444 C C . ASN A 1 185 ? -1.740 8.144 11.807 1.00 94.06 185 ASN A C 1
ATOM 1446 O O . ASN A 1 185 ? -2.437 8.972 11.229 1.00 94.06 185 ASN A O 1
ATOM 1450 N N . LEU A 1 186 ? -1.476 6.943 11.286 1.00 94.75 186 LEU A N 1
ATOM 1451 C CA . LEU A 1 186 ? -1.989 6.506 9.988 1.00 94.75 186 LEU A CA 1
ATOM 1452 C C . LEU A 1 186 ? -3.523 6.417 9.979 1.00 94.75 186 LEU A C 1
ATOM 1454 O O . LEU A 1 186 ? -4.150 6.911 9.049 1.00 94.75 186 LEU A O 1
ATOM 1458 N N . ILE A 1 187 ? -4.157 5.858 11.018 1.00 95.50 187 ILE A N 1
ATOM 1459 C CA . ILE A 1 187 ? -5.629 5.785 11.092 1.00 95.50 187 ILE A CA 1
ATOM 1460 C C . ILE A 1 187 ? -6.249 7.190 11.085 1.00 95.50 187 ILE A C 1
ATOM 1462 O O . ILE A 1 187 ? -7.271 7.403 10.435 1.00 95.50 187 ILE A O 1
ATOM 1466 N N . LYS A 1 188 ? -5.627 8.171 11.751 1.00 94.25 188 LYS A N 1
ATOM 1467 C CA . LYS A 1 188 ? -6.103 9.566 11.739 1.00 94.25 188 LYS A CA 1
ATOM 1468 C C . LYS A 1 188 ? -6.052 10.214 10.351 1.00 94.25 188 LYS A C 1
ATOM 1470 O O . LYS A 1 188 ? -6.835 11.127 10.115 1.00 94.25 188 LYS A O 1
ATOM 1475 N N . MET A 1 189 ? -5.177 9.750 9.453 1.00 94.44 189 MET A N 1
ATOM 1476 C CA . MET A 1 189 ? -5.086 10.256 8.076 1.00 94.44 189 MET A CA 1
ATOM 1477 C C . MET A 1 189 ? -6.230 9.783 7.173 1.00 94.44 189 MET A C 1
ATOM 1479 O O . MET A 1 189 ? -6.431 10.369 6.111 1.00 94.44 189 MET A O 1
ATOM 1483 N N . LEU A 1 190 ? -6.962 8.729 7.558 1.00 95.00 190 LEU A N 1
ATOM 1484 C CA . LEU A 1 190 ? -8.121 8.270 6.791 1.00 95.00 190 LEU A CA 1
ATOM 1485 C C . LEU A 1 190 ? -9.161 9.393 6.689 1.00 95.00 190 LEU A C 1
ATOM 1487 O O . LEU A 1 190 ? -9.361 10.178 7.617 1.00 95.00 190 LEU A O 1
ATOM 1491 N N . SER A 1 191 ? -9.856 9.462 5.566 1.00 93.00 191 SER A N 1
ATOM 1492 C CA . SER A 1 191 ? -10.896 10.463 5.338 1.00 93.00 191 SER A CA 1
ATOM 1493 C C . SER A 1 191 ? -12.253 9.930 5.793 1.00 93.00 191 SER A C 1
ATOM 1495 O O . SER A 1 191 ? -12.977 10.626 6.501 1.00 93.00 191 SER A O 1
ATOM 1497 N N . ASN A 1 192 ? -12.575 8.676 5.463 1.00 93.06 192 ASN A N 1
ATOM 1498 C CA . ASN A 1 192 ? -13.863 8.066 5.781 1.00 93.06 192 ASN A CA 1
ATOM 1499 C C . ASN A 1 192 ? -13.904 7.509 7.214 1.00 93.06 192 ASN A C 1
ATOM 1501 O O . ASN A 1 192 ? -13.098 6.657 7.600 1.00 93.06 192 ASN A O 1
ATOM 1505 N N . ASP A 1 193 ? -14.896 7.935 7.995 1.00 93.31 193 ASP A N 1
ATOM 1506 C CA . ASP A 1 193 ? -15.067 7.488 9.378 1.00 93.31 193 ASP A CA 1
ATOM 1507 C C . ASP A 1 193 ? -15.406 5.998 9.500 1.00 93.31 193 ASP A C 1
ATOM 1509 O O . ASP A 1 193 ? -14.988 5.365 10.467 1.00 93.31 193 ASP A O 1
ATOM 1513 N N . VAL A 1 194 ? -16.064 5.394 8.505 1.00 93.44 194 VAL A N 1
ATOM 1514 C CA . VAL A 1 194 ? -16.271 3.934 8.460 1.00 93.44 194 VAL A CA 1
ATOM 1515 C C . VAL A 1 194 ? -14.928 3.217 8.391 1.00 93.44 194 VAL A C 1
ATOM 1517 O O . VAL A 1 194 ? -14.660 2.318 9.185 1.00 93.44 194 VAL A O 1
ATOM 1520 N N . ASN A 1 195 ? -14.041 3.669 7.501 1.00 93.56 195 ASN A N 1
ATOM 1521 C CA . ASN A 1 195 ? -12.706 3.093 7.352 1.00 93.56 195 ASN A CA 1
ATOM 1522 C C . ASN A 1 195 ? -11.873 3.275 8.628 1.00 93.56 195 ASN A C 1
ATOM 1524 O O . ASN A 1 195 ? -11.147 2.356 9.020 1.00 93.56 195 ASN A O 1
ATOM 1528 N N . LYS A 1 196 ? -12.005 4.423 9.311 1.00 95.62 196 LYS A N 1
ATOM 1529 C CA . LYS A 1 196 ? -11.372 4.668 10.619 1.00 95.62 196 LYS A CA 1
ATOM 1530 C C . LYS A 1 196 ? -11.866 3.705 11.684 1.00 95.62 196 LYS A C 1
ATOM 1532 O O . LYS A 1 196 ? -11.049 3.096 12.372 1.00 95.62 196 LYS A O 1
ATOM 1537 N N . ILE A 1 197 ? -13.184 3.563 11.829 1.00 95.19 197 ILE A N 1
ATOM 1538 C CA . ILE A 1 197 ? -13.789 2.661 12.813 1.00 95.19 197 ILE A CA 1
ATOM 1539 C C . ILE A 1 197 ? -13.325 1.225 12.544 1.00 95.19 197 ILE A C 1
ATOM 1541 O O . ILE A 1 197 ? -12.841 0.558 13.458 1.00 95.19 197 ILE A O 1
ATOM 1545 N N . ASP A 1 198 ? -13.369 0.782 11.289 1.00 94.56 198 ASP A N 1
ATOM 1546 C CA . ASP A 1 198 ? -12.908 -0.543 10.868 1.00 94.56 198 ASP A CA 1
ATOM 1547 C C . ASP A 1 198 ? -11.428 -0.774 11.164 1.00 94.56 198 ASP A C 1
ATOM 1549 O O . ASP A 1 198 ? -11.017 -1.875 11.544 1.00 94.56 198 ASP A O 1
ATOM 1553 N N . ALA A 1 199 ? -10.598 0.248 10.971 1.00 94.56 199 ALA A N 1
ATOM 1554 C CA . ALA A 1 199 ? -9.189 0.185 11.312 1.00 94.56 199 ALA A CA 1
ATOM 1555 C C . ALA A 1 199 ? -8.976 0.119 12.833 1.00 94.56 199 ALA A C 1
ATOM 1557 O O . ALA A 1 199 ? -8.178 -0.697 13.288 1.00 94.56 199 ALA A O 1
ATOM 1558 N N . TYR A 1 200 ? -9.711 0.895 13.633 1.00 95.62 200 TYR A N 1
ATOM 1559 C CA . TYR A 1 200 ? -9.620 0.822 15.093 1.00 95.62 200 TYR A CA 1
ATOM 1560 C C . TYR A 1 200 ? -10.088 -0.529 15.646 1.00 95.62 200 TYR A C 1
ATOM 1562 O O . TYR A 1 200 ? -9.422 -1.076 16.523 1.00 95.62 200 TYR A O 1
ATOM 1570 N N . ILE A 1 201 ? -11.185 -1.094 15.129 1.00 94.75 201 ILE A N 1
ATOM 1571 C CA . ILE A 1 201 ? -11.691 -2.409 15.558 1.00 94.75 201 ILE A CA 1
ATOM 1572 C C . ILE A 1 201 ? -10.680 -3.513 15.239 1.00 94.75 201 ILE A C 1
ATOM 1574 O O . ILE A 1 201 ? -10.405 -4.346 16.097 1.00 94.75 201 ILE A O 1
ATOM 1578 N N . ARG A 1 202 ? -10.108 -3.523 14.026 1.00 92.56 202 ARG A N 1
ATOM 1579 C CA . ARG A 1 202 ? -9.140 -4.555 13.605 1.00 92.56 202 ARG A CA 1
ATOM 1580 C C . ARG A 1 202 ? -7.838 -4.546 14.401 1.00 92.56 202 ARG A C 1
ATOM 1582 O O . ARG A 1 202 ? -7.179 -5.575 14.457 1.00 92.56 202 ARG A O 1
ATOM 1589 N N . ASN A 1 203 ? -7.489 -3.407 14.989 1.00 91.50 203 ASN A N 1
ATOM 1590 C CA . ASN A 1 203 ? -6.291 -3.239 15.808 1.00 91.50 203 ASN A CA 1
ATOM 1591 C C . ASN A 1 203 ? -6.616 -3.199 17.313 1.00 91.50 203 ASN A C 1
ATOM 1593 O O . ASN A 1 203 ? -5.854 -2.637 18.095 1.00 91.50 203 ASN A O 1
ATOM 1597 N N . ASP A 1 204 ? -7.778 -3.733 17.708 1.00 92.75 204 ASP A N 1
ATOM 1598 C CA . ASP A 1 204 ? -8.253 -3.859 19.092 1.00 92.75 204 ASP A CA 1
ATOM 1599 C C . ASP A 1 204 ? -8.345 -2.533 19.884 1.00 92.75 204 ASP A C 1
ATOM 1601 O O . ASP A 1 204 ? -8.503 -2.513 21.108 1.00 92.75 204 ASP A O 1
ATOM 1605 N N . LYS A 1 205 ? -8.364 -1.385 19.191 1.00 92.75 205 LYS A N 1
ATOM 1606 C CA . LYS A 1 205 ? -8.521 -0.037 19.772 1.00 92.75 205 LYS A CA 1
ATOM 1607 C C . LYS A 1 205 ? -9.997 0.309 19.977 1.00 92.75 205 LYS A C 1
ATOM 1609 O O . LYS A 1 205 ? -10.501 1.330 19.506 1.00 92.75 205 LYS A O 1
ATOM 1614 N N . LEU A 1 206 ? -10.703 -0.547 20.719 1.00 95.50 206 LEU A N 1
ATOM 1615 C CA . LEU A 1 206 ? -12.165 -0.501 20.844 1.00 95.50 206 LEU A CA 1
ATOM 1616 C C . LEU A 1 206 ? -12.701 0.802 21.449 1.00 95.50 206 LEU A C 1
ATOM 1618 O O . LEU A 1 206 ? -13.777 1.250 21.070 1.00 95.50 206 LEU A O 1
ATOM 1622 N N . LYS A 1 207 ? -11.952 1.442 22.357 1.00 95.25 207 LYS A N 1
ATOM 1623 C CA . LYS A 1 207 ? -12.347 2.737 22.933 1.00 95.25 207 LYS A CA 1
ATOM 1624 C C . LYS A 1 207 ? -12.406 3.827 21.861 1.00 95.25 207 LYS A C 1
ATOM 1626 O O . LYS A 1 207 ? -13.387 4.560 21.808 1.00 95.25 207 LYS A O 1
ATOM 1631 N N . SER A 1 208 ? -11.393 3.908 20.998 1.00 95.06 208 SER A N 1
ATOM 1632 C CA . SER A 1 208 ? -11.346 4.873 19.892 1.00 95.06 208 SER A CA 1
ATOM 1633 C C . SER A 1 208 ? -12.445 4.593 18.868 1.00 95.06 208 SER A C 1
ATOM 1635 O O . SER A 1 208 ? -13.150 5.517 18.468 1.00 95.06 208 SER A O 1
ATOM 1637 N N . ALA A 1 209 ? -12.653 3.316 18.522 1.00 96.12 209 ALA A N 1
ATOM 1638 C CA . ALA A 1 209 ? -13.744 2.895 17.643 1.00 96.12 209 ALA A CA 1
ATOM 1639 C C . ALA A 1 209 ? -15.121 3.294 18.202 1.00 96.12 209 ALA A C 1
ATOM 1641 O O . ALA A 1 209 ? -15.922 3.901 17.495 1.00 96.12 209 ALA A O 1
ATOM 1642 N N . TYR A 1 210 ? -15.378 3.007 19.484 1.00 96.88 210 TYR A N 1
ATOM 1643 C CA . TYR A 1 210 ? -16.627 3.359 20.159 1.00 96.88 210 TYR A CA 1
ATOM 1644 C C . TYR A 1 210 ? -16.852 4.871 20.202 1.00 96.88 210 TYR A C 1
ATOM 1646 O O . TYR A 1 210 ? -17.951 5.333 19.907 1.00 96.88 210 TYR A O 1
ATOM 1654 N N . LEU A 1 211 ? -15.835 5.654 20.578 1.00 96.25 211 LEU A N 1
ATOM 1655 C CA . LEU A 1 211 ? -15.970 7.108 20.685 1.00 96.25 211 LEU A CA 1
ATOM 1656 C C . LEU A 1 211 ? -16.342 7.732 19.338 1.00 96.25 211 LEU A C 1
ATOM 1658 O O . LEU A 1 211 ? -17.239 8.568 19.296 1.00 96.25 211 LEU A O 1
ATOM 1662 N N . LEU A 1 212 ? -15.717 7.286 18.246 1.00 95.62 212 LEU A N 1
ATOM 1663 C CA . LEU A 1 212 ? -16.048 7.766 16.907 1.00 95.62 212 LEU A CA 1
ATOM 1664 C C . LEU A 1 212 ? -17.451 7.306 16.475 1.00 95.62 212 LEU A C 1
ATOM 1666 O O . LEU A 1 212 ? -18.276 8.131 16.100 1.00 95.62 212 LEU A O 1
ATOM 1670 N N . ALA A 1 213 ? -17.766 6.015 16.615 1.00 95.62 213 ALA A N 1
ATOM 1671 C CA . ALA A 1 213 ? -19.069 5.471 16.220 1.00 95.62 213 ALA A CA 1
ATOM 1672 C C . ALA A 1 213 ? -20.243 6.087 17.004 1.00 95.62 213 ALA A C 1
ATOM 1674 O O . ALA A 1 213 ? -21.281 6.409 16.428 1.00 95.62 213 ALA A O 1
ATOM 1675 N N . SER A 1 214 ? -20.083 6.269 18.318 1.00 95.31 214 SER A N 1
ATOM 1676 C CA . SER A 1 214 ? -21.116 6.855 19.180 1.00 95.31 214 SER A CA 1
ATOM 1677 C C . SER A 1 214 ? -21.305 8.351 18.930 1.00 95.31 214 SER A C 1
ATOM 1679 O O . SER A 1 214 ? -22.447 8.812 18.950 1.00 95.31 214 SER A O 1
ATOM 1681 N N . LYS A 1 215 ? -20.221 9.090 18.653 1.00 94.56 215 LYS A N 1
ATOM 1682 C CA . LYS A 1 215 ? -20.270 10.509 18.279 1.00 94.56 215 LYS A CA 1
ATOM 1683 C C . LYS A 1 215 ? -21.034 10.715 16.971 1.00 94.56 215 LYS A C 1
ATOM 1685 O O . LYS A 1 215 ? -21.924 11.556 16.922 1.00 94.56 215 LYS A O 1
ATOM 1690 N N . GLU A 1 216 ? -20.752 9.893 15.964 1.00 92.50 216 GLU A N 1
ATOM 1691 C CA . GLU A 1 216 ? -21.412 9.944 14.651 1.00 92.50 216 GLU A CA 1
ATOM 1692 C C . GLU A 1 216 ? -22.784 9.231 14.635 1.00 92.50 216 GLU A C 1
ATOM 1694 O O . GLU A 1 216 ? -23.383 9.034 13.582 1.00 92.50 216 GLU A O 1
ATOM 1699 N N . ASN A 1 217 ? -23.303 8.818 15.801 1.00 91.81 217 ASN A N 1
ATOM 1700 C CA . ASN A 1 217 ? -24.589 8.125 15.963 1.00 91.81 217 ASN A CA 1
ATOM 1701 C C . ASN A 1 217 ? -24.759 6.850 15.110 1.00 91.81 217 ASN A C 1
ATOM 1703 O O . ASN A 1 217 ? -25.876 6.457 14.766 1.00 91.81 217 ASN A O 1
ATOM 1707 N N . ARG A 1 218 ? -23.663 6.144 14.819 1.00 92.25 218 ARG A N 1
ATOM 1708 C CA . ARG A 1 218 ? -23.652 4.958 13.954 1.00 92.25 218 ARG A CA 1
ATOM 1709 C C . ARG A 1 218 ? -23.971 3.693 14.746 1.00 92.25 218 ARG A C 1
ATOM 1711 O O . ARG A 1 218 ? -23.085 3.021 15.271 1.00 92.25 218 ARG A O 1
ATOM 1718 N N . VAL A 1 219 ? -25.257 3.352 14.831 1.00 94.19 219 VAL A N 1
ATOM 1719 C CA . VAL A 1 219 ? -25.746 2.203 15.623 1.00 94.19 219 VAL A CA 1
ATOM 1720 C C . VAL A 1 219 ? -25.122 0.879 15.170 1.00 94.19 219 VAL A C 1
ATOM 1722 O O . VAL A 1 219 ? -24.705 0.080 16.009 1.00 94.19 219 VAL A O 1
ATOM 1725 N N . THR A 1 220 ? -25.015 0.663 13.856 1.00 94.81 220 THR A N 1
ATOM 1726 C CA . THR A 1 220 ? -24.410 -0.542 13.265 1.00 94.81 220 THR A CA 1
ATOM 1727 C C . THR A 1 220 ? -22.956 -0.715 13.689 1.00 94.81 220 THR A C 1
ATOM 1729 O O . THR A 1 220 ? -22.533 -1.814 14.035 1.00 94.81 220 THR A O 1
ATOM 1732 N N . ASP A 1 221 ? -22.193 0.373 13.730 1.00 95.44 221 ASP A N 1
ATOM 1733 C CA . ASP A 1 221 ? -20.782 0.332 14.094 1.00 95.44 221 ASP A CA 1
ATOM 1734 C C . ASP A 1 221 ? -20.582 0.154 15.602 1.00 95.44 221 ASP A C 1
ATOM 1736 O O . ASP A 1 221 ? -19.698 -0.593 16.016 1.00 95.44 221 ASP A O 1
ATOM 1740 N N . VAL A 1 222 ? -21.453 0.725 16.443 1.00 96.12 222 VAL A N 1
ATOM 1741 C CA . VAL A 1 222 ? -21.441 0.437 17.889 1.00 96.12 222 VAL A CA 1
ATOM 1742 C C . VAL A 1 222 ? -21.743 -1.043 18.171 1.00 96.12 222 VAL A C 1
ATOM 1744 O O . VAL A 1 222 ? -21.123 -1.628 19.061 1.00 96.12 222 VAL A O 1
ATOM 1747 N N . LEU A 1 223 ? -22.636 -1.681 17.404 1.00 95.88 223 LEU A N 1
ATOM 1748 C CA . LEU A 1 223 ? -22.874 -3.129 17.502 1.00 95.88 223 LEU A CA 1
ATOM 1749 C C . LEU A 1 223 ? -21.624 -3.939 17.132 1.00 95.88 223 LEU A C 1
ATOM 1751 O O . LEU A 1 223 ? -21.255 -4.854 17.865 1.00 95.88 223 LEU A O 1
ATOM 1755 N N . ARG A 1 224 ? -20.912 -3.552 16.067 1.00 96.69 224 ARG A N 1
ATOM 1756 C CA . ARG A 1 224 ? -19.643 -4.192 15.676 1.00 96.69 224 ARG A CA 1
ATOM 1757 C C . ARG A 1 224 ? -18.566 -4.044 16.753 1.00 96.69 224 ARG A C 1
ATOM 1759 O O . ARG A 1 224 ? -17.834 -4.994 17.031 1.00 96.69 224 ARG A O 1
ATOM 1766 N N . VAL A 1 225 ? -18.489 -2.885 17.415 1.00 96.62 225 VAL A N 1
ATOM 1767 C CA . VAL A 1 225 ? -17.586 -2.688 18.563 1.00 96.62 225 VAL A CA 1
ATOM 1768 C C . VAL A 1 225 ? -17.986 -3.572 19.749 1.00 96.62 225 VAL A C 1
ATOM 1770 O O . VAL A 1 225 ? -17.110 -4.145 20.396 1.00 96.62 225 VAL A O 1
ATOM 1773 N N . LE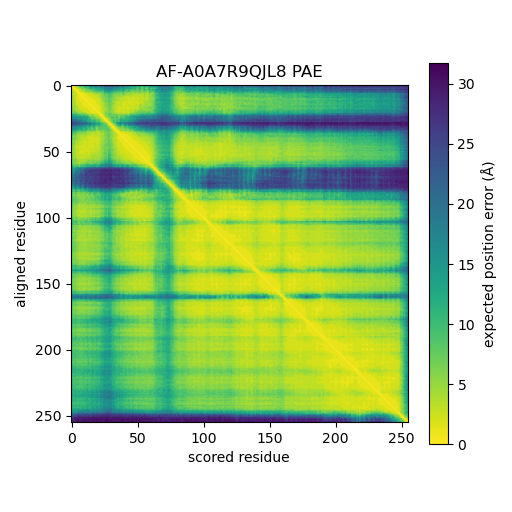U A 1 226 ? -19.285 -3.728 20.025 1.00 96.25 226 LEU A N 1
ATOM 1774 C CA . LEU A 1 226 ? -19.787 -4.623 21.073 1.00 96.25 226 LEU A CA 1
ATOM 1775 C C . LEU A 1 226 ? -19.415 -6.089 20.801 1.00 96.25 226 LEU A C 1
ATOM 1777 O O . LEU A 1 226 ? -18.960 -6.782 21.710 1.00 96.25 226 LEU A O 1
ATOM 1781 N N . GLU A 1 227 ? -19.580 -6.563 19.567 1.00 96.44 227 GLU A N 1
ATOM 1782 C CA . GLU A 1 227 ? -19.180 -7.917 19.164 1.00 96.44 227 GLU A CA 1
ATOM 1783 C C . GLU A 1 227 ? -17.674 -8.134 19.339 1.00 96.44 227 GLU A C 1
ATOM 1785 O O . GLU A 1 227 ? -17.250 -9.119 19.952 1.00 96.44 227 GLU A O 1
ATOM 1790 N N . ALA A 1 228 ? -16.858 -7.173 18.894 1.00 95.81 228 ALA A N 1
ATOM 1791 C CA . ALA A 1 228 ? -15.415 -7.215 19.094 1.00 95.81 228 ALA A CA 1
ATOM 1792 C C . ALA A 1 228 ? -15.035 -7.204 20.588 1.00 95.81 228 ALA A C 1
ATOM 1794 O O . ALA A 1 228 ? -14.166 -7.970 21.004 1.00 95.81 228 ALA A O 1
ATOM 1795 N N . ALA A 1 229 ? -15.718 -6.403 21.414 1.00 96.25 229 ALA A N 1
ATOM 1796 C CA . ALA A 1 229 ? -15.511 -6.354 22.862 1.00 96.25 229 ALA A CA 1
ATOM 1797 C C . ALA A 1 229 ? -15.827 -7.688 23.547 1.00 96.25 229 ALA A C 1
ATOM 1799 O O . ALA A 1 229 ? -15.053 -8.128 24.398 1.00 96.25 229 ALA A O 1
ATOM 1800 N N . LYS A 1 230 ? -16.928 -8.344 23.157 1.00 95.62 230 LYS A N 1
ATOM 1801 C CA . LYS A 1 230 ? -17.305 -9.671 23.663 1.00 95.62 230 LYS A CA 1
ATOM 1802 C C . LYS A 1 230 ? -16.263 -10.719 23.287 1.00 95.62 230 LYS A C 1
ATOM 1804 O O . LYS A 1 230 ? -15.817 -11.460 24.156 1.00 95.62 230 LYS A O 1
ATOM 1809 N N . ARG A 1 231 ? -15.813 -10.723 22.029 1.00 96.06 231 ARG A N 1
ATOM 1810 C CA . ARG A 1 231 ? -14.768 -11.633 21.533 1.00 96.06 231 ARG A CA 1
ATOM 1811 C C . ARG A 1 231 ? -13.448 -11.486 22.298 1.00 96.06 231 ARG A C 1
ATOM 1813 O O . ARG A 1 231 ? -12.809 -12.486 22.600 1.00 96.06 231 ARG A O 1
ATOM 1820 N N . LEU A 1 232 ? -13.059 -10.257 22.641 1.00 94.12 232 LEU A N 1
ATOM 1821 C CA . LEU A 1 232 ? -11.851 -9.970 23.428 1.00 94.12 232 LEU A CA 1
ATOM 1822 C C . LEU A 1 232 ? -12.064 -10.082 24.951 1.00 94.12 232 LEU A C 1
ATOM 1824 O O . LEU A 1 232 ? -11.174 -9.720 25.716 1.00 94.12 232 LEU A O 1
ATOM 1828 N N . ASN A 1 233 ? -13.238 -10.527 25.418 1.00 94.06 233 ASN A N 1
ATOM 1829 C CA . ASN A 1 233 ? -13.621 -10.554 26.837 1.00 94.06 233 ASN A CA 1
ATOM 1830 C C . ASN A 1 233 ? -13.472 -9.199 27.566 1.00 94.06 233 ASN A C 1
ATOM 1832 O O . ASN A 1 233 ? -13.319 -9.136 28.790 1.00 94.06 233 ASN A O 1
ATOM 1836 N N . ASN A 1 234 ? -13.575 -8.083 26.839 1.00 95.25 234 ASN A N 1
ATOM 1837 C CA . ASN A 1 234 ? -13.519 -6.741 27.408 1.00 95.25 234 ASN A CA 1
ATOM 1838 C C . ASN A 1 234 ? -14.878 -6.367 28.029 1.00 95.25 234 ASN A C 1
ATOM 1840 O O . ASN A 1 234 ? -15.741 -5.740 27.401 1.00 95.25 234 ASN A O 1
ATOM 1844 N N . LYS A 1 235 ? -15.071 -6.763 29.294 1.00 95.12 235 LYS A N 1
ATOM 1845 C CA . LYS A 1 235 ? -16.316 -6.541 30.055 1.00 95.12 235 LYS A CA 1
ATOM 1846 C C . LYS A 1 235 ? -16.687 -5.061 30.178 1.00 95.12 235 LYS A C 1
ATOM 1848 O O . LYS A 1 235 ? -17.868 -4.721 30.116 1.00 95.12 235 LYS A O 1
ATOM 1853 N N . GLN A 1 236 ? -15.695 -4.180 30.327 1.00 95.31 236 GLN A N 1
ATOM 1854 C CA . GLN A 1 236 ? -15.930 -2.738 30.432 1.00 95.31 236 GLN A CA 1
ATOM 1855 C C . GLN A 1 236 ? -16.519 -2.183 29.134 1.00 95.31 236 GLN A C 1
ATOM 1857 O O . GLN A 1 236 ? -17.570 -1.545 29.160 1.00 95.31 236 GLN A O 1
ATOM 1862 N N . MET A 1 237 ? -15.887 -2.479 27.996 1.00 95.94 237 MET A N 1
ATOM 1863 C CA . MET A 1 237 ? -16.352 -1.994 26.696 1.00 95.94 237 MET A CA 1
ATOM 1864 C C . MET A 1 237 ? -17.712 -2.585 26.310 1.00 95.94 237 MET A C 1
ATOM 1866 O O . MET A 1 237 ? -18.567 -1.872 25.787 1.00 95.94 237 MET A O 1
ATOM 1870 N N . THR A 1 238 ? -17.946 -3.856 26.651 1.00 95.88 238 THR A N 1
ATOM 1871 C CA . THR A 1 238 ? -19.245 -4.526 26.474 1.00 95.88 238 THR A CA 1
ATOM 1872 C C . THR A 1 238 ? -20.356 -3.757 27.194 1.00 95.88 238 THR A C 1
ATOM 1874 O O . THR A 1 238 ? -21.340 -3.360 26.572 1.00 95.88 238 THR A O 1
ATOM 1877 N N . LYS A 1 239 ? -20.160 -3.455 28.487 1.00 96.50 239 LYS A N 1
ATOM 1878 C CA . LYS A 1 239 ? -21.132 -2.705 29.295 1.00 96.50 239 LYS A CA 1
ATOM 1879 C C . LYS A 1 239 ? -21.381 -1.300 28.739 1.00 96.50 239 LYS A C 1
ATOM 1881 O O . LYS A 1 239 ? -22.527 -0.861 28.696 1.00 96.50 239 LYS A O 1
ATOM 1886 N N . ILE A 1 240 ? -20.329 -0.601 28.305 1.00 96.00 240 ILE A N 1
ATOM 1887 C CA . ILE A 1 240 ? -20.433 0.750 27.728 1.00 96.00 240 ILE A CA 1
ATOM 1888 C C . ILE A 1 240 ? -21.301 0.739 26.462 1.00 96.00 240 ILE A C 1
ATOM 1890 O O . ILE A 1 240 ? -22.243 1.526 26.360 1.00 96.00 240 ILE A O 1
ATOM 1894 N N . CYS A 1 241 ? -21.034 -0.178 25.529 1.00 95.06 241 CYS A N 1
ATOM 1895 C CA . CYS A 1 241 ? -21.795 -0.262 24.284 1.00 95.06 241 CYS A CA 1
ATOM 1896 C C . CYS A 1 241 ? -23.260 -0.659 24.540 1.00 95.06 241 CYS A C 1
ATOM 1898 O O . CYS A 1 241 ? -24.167 -0.064 23.964 1.00 95.06 241 CYS A O 1
ATOM 1900 N N . GLU A 1 242 ? -23.517 -1.612 25.445 1.00 95.62 242 GLU A N 1
ATOM 1901 C CA . GLU A 1 242 ? -24.882 -2.023 25.809 1.00 95.62 242 GLU A CA 1
ATOM 1902 C C . GLU A 1 242 ? -25.694 -0.887 26.440 1.00 95.62 242 GLU A C 1
ATOM 1904 O O . GLU A 1 242 ? -26.872 -0.722 26.117 1.00 95.62 242 GLU A O 1
ATOM 1909 N N . LEU A 1 243 ? -25.080 -0.085 27.315 1.00 95.19 243 LEU A N 1
ATOM 1910 C CA . LEU A 1 243 ? -25.729 1.085 27.910 1.00 95.19 243 LEU A CA 1
ATOM 1911 C C . LEU A 1 243 ? -26.090 2.126 26.848 1.00 95.19 243 LEU A C 1
ATOM 1913 O O . LEU A 1 243 ? -27.212 2.637 26.849 1.00 95.19 243 LEU A O 1
ATOM 1917 N N . TRP A 1 244 ? -25.174 2.405 25.920 1.00 95.56 244 TRP A N 1
ATOM 1918 C CA . TRP A 1 244 ? -25.432 3.337 24.824 1.00 95.56 244 TRP A CA 1
ATOM 1919 C C . TRP A 1 244 ? -26.573 2.852 23.918 1.00 95.56 244 TRP A C 1
ATOM 1921 O O . TRP A 1 244 ? -27.493 3.612 23.617 1.00 95.56 244 TRP A O 1
ATOM 1931 N N . LEU A 1 245 ? -26.574 1.565 23.552 1.00 93.81 245 LEU A N 1
ATOM 1932 C CA . LEU A 1 245 ? -27.613 0.960 22.712 1.00 93.81 245 LEU A CA 1
ATOM 1933 C C . LEU A 1 245 ? -28.986 0.949 23.398 1.00 93.81 245 LEU A C 1
ATOM 1935 O O . LEU A 1 245 ? -29.994 1.236 22.754 1.00 93.81 245 LEU A O 1
ATOM 1939 N N . LYS A 1 246 ? -29.045 0.659 24.706 1.00 93.06 246 LYS A N 1
ATOM 1940 C CA . LYS A 1 246 ? -30.290 0.746 25.491 1.00 93.06 246 LYS A CA 1
ATOM 1941 C C . LYS A 1 246 ? -30.842 2.168 25.498 1.00 93.06 246 LYS A C 1
ATOM 1943 O O . LYS A 1 246 ? -32.025 2.349 25.229 1.00 93.06 246 LYS A O 1
ATOM 1948 N N . LYS A 1 247 ? -29.982 3.167 25.728 1.00 91.88 247 LYS A N 1
ATOM 1949 C CA . LYS A 1 247 ? -30.372 4.582 25.688 1.00 91.88 247 LYS A CA 1
ATOM 1950 C C . LYS A 1 247 ? -30.922 4.978 24.315 1.00 91.88 247 LYS A C 1
ATOM 1952 O O . LYS A 1 247 ? -31.914 5.690 24.247 1.00 91.88 247 LYS A O 1
ATOM 1957 N N . LYS A 1 248 ? -30.325 4.484 23.224 1.00 87.88 248 LYS A N 1
ATOM 1958 C CA . LYS A 1 248 ? -30.811 4.745 21.860 1.00 87.88 248 LYS A CA 1
ATOM 1959 C C . LYS A 1 248 ? -32.170 4.121 21.555 1.00 87.88 248 LYS A C 1
ATOM 1961 O O . LYS A 1 248 ? -32.967 4.771 20.903 1.00 87.88 248 LYS A O 1
ATOM 1966 N N . LYS A 1 249 ? -32.463 2.920 22.061 1.00 77.56 249 LYS A N 1
ATOM 1967 C CA . LYS A 1 249 ? -33.790 2.290 21.910 1.00 77.56 249 LYS A CA 1
ATOM 1968 C C . LYS A 1 249 ? -34.900 2.989 22.706 1.00 77.56 249 LYS A C 1
ATOM 1970 O O . LYS A 1 249 ? -36.067 2.784 22.409 1.00 77.56 249 LYS A O 1
ATOM 1975 N N . GLN A 1 250 ? -34.540 3.752 23.738 1.00 69.94 250 GLN A N 1
ATOM 1976 C CA . GLN A 1 250 ? -35.476 4.499 24.585 1.00 69.94 250 GLN A CA 1
ATOM 1977 C C . GLN A 1 250 ? -35.735 5.927 24.083 1.00 69.94 250 GLN A C 1
ATOM 1979 O O . GLN A 1 250 ? -36.658 6.577 24.564 1.00 69.94 250 GLN A O 1
ATOM 1984 N N . LEU A 1 251 ? -34.927 6.422 23.141 1.00 57.28 251 LEU A N 1
ATOM 1985 C CA . LEU A 1 251 ? -35.177 7.686 22.457 1.00 57.28 251 LEU A CA 1
ATOM 1986 C C . LEU A 1 251 ? -36.187 7.424 21.326 1.00 57.28 251 LEU A C 1
ATOM 1988 O O . LEU A 1 251 ? -35.936 6.519 20.526 1.00 57.28 251 LEU A O 1
ATOM 1992 N N . PRO A 1 252 ? -37.314 8.158 21.247 1.00 49.94 252 PRO A N 1
ATOM 1993 C CA . PRO A 1 252 ? -38.197 8.071 20.093 1.00 49.94 252 PRO A CA 1
ATOM 1994 C C . PRO A 1 252 ? -37.394 8.437 18.840 1.00 49.94 252 PRO A C 1
ATOM 1996 O O . PRO A 1 252 ? -36.605 9.382 18.842 1.00 49.94 252 PRO A O 1
ATOM 1999 N N . THR A 1 253 ? -37.530 7.632 17.791 1.00 50.59 253 THR A N 1
ATOM 2000 C CA . THR A 1 253 ? -37.045 7.976 16.456 1.00 50.59 253 THR A CA 1
ATOM 2001 C C . THR A 1 253 ? -37.848 9.174 15.973 1.00 50.59 253 THR A C 1
ATOM 2003 O O . THR A 1 253 ? -38.985 9.003 15.538 1.00 50.59 253 THR A O 1
ATOM 2006 N N . ASP A 1 254 ? -37.288 10.373 16.110 1.00 44.16 254 ASP A N 1
ATOM 2007 C CA . ASP A 1 254 ? -37.826 11.558 15.450 1.00 44.16 254 ASP A CA 1
ATOM 2008 C C . ASP A 1 254 ? -37.707 11.361 13.929 1.00 44.16 254 ASP A C 1
ATOM 2010 O O . ASP A 1 254 ? -36.640 10.983 13.431 1.00 44.16 254 ASP A O 1
ATOM 2014 N N . ASN A 1 255 ? -38.849 11.532 13.252 1.00 35.38 255 ASN A N 1
ATOM 2015 C CA . ASN A 1 255 ? -39.050 11.479 11.798 1.00 35.38 255 ASN A CA 1
ATOM 2016 C C . ASN A 1 255 ? -38.088 12.383 11.022 1.00 35.38 255 ASN A C 1
ATOM 2018 O O . ASN A 1 255 ? -37.936 13.558 11.426 1.00 35.38 255 ASN A O 1
#

Radius of gyration: 24.72 Å; Cα contacts (8 Å, |Δi|>4): 247; chains: 1; bounding box: 65×36×80 Å